Protein AF-A0A1E1LKF4-F1 (afdb_monomer_lite)

pLDDT: mean 71.43, std 14.51, range [33.03, 94.88]

Foldseek 3Di:
DPPVVVVLVVVVVVVVVLLVVLVVVLVVVLVVLVVVLVVLVVVLVVVVVPDDDDPVNVVVSVVVSVVSVVVSVVVSVVSVVVSVDDPCQVVVLVVQDADDLVPQVCQQPPFDDPPPDPDDPTGNNVCLQANDDDDDDDDDPPPCPSNNVSNLLPPPSSVVRNCNNCPPHDDDDDDTDDDDPDDD

InterPro domains:
  IPR027417 P-loop containing nucleoside triphosphate hydrolase [SSF52540] (87-155)
  IPR056884 Nephrocystin 3-like, N-terminal [PF24883] (123-160)

Radius of gyration: 24.95 Å; chains: 1; bounding box: 59×57×63 Å

Structure (mmCIF, N/CA/C/O backbone):
data_AF-A0A1E1LKF4-F1
#
_entry.id   AF-A0A1E1LKF4-F1
#
loop_
_atom_site.group_PDB
_atom_site.id
_atom_site.type_symbol
_atom_site.label_atom_id
_atom_site.label_alt_id
_atom_site.label_comp_id
_atom_site.label_asym_id
_atom_site.label_entity_id
_atom_site.label_seq_id
_atom_site.pdbx_PDB_ins_code
_atom_site.Cartn_x
_atom_site.Cartn_y
_atom_site.Cartn_z
_atom_site.occupancy
_atom_site.B_iso_or_equiv
_atom_site.auth_seq_id
_atom_site.auth_comp_id
_atom_site.auth_asym_id
_atom_site.auth_atom_id
_atom_site.pdbx_PDB_model_num
ATOM 1 N N . MET A 1 1 ? 14.353 40.365 -12.444 1.00 41.66 1 MET A N 1
ATOM 2 C CA . MET A 1 1 ? 14.127 38.903 -12.534 1.00 41.66 1 MET A CA 1
ATOM 3 C C . MET A 1 1 ? 13.969 38.350 -11.111 1.00 41.66 1 MET A C 1
ATOM 5 O O . MET A 1 1 ? 14.621 37.382 -10.754 1.00 41.66 1 MET A O 1
ATOM 9 N N . ASP A 1 2 ? 13.124 38.974 -10.277 1.00 41.97 2 ASP A N 1
ATOM 10 C CA . ASP A 1 2 ? 13.077 38.687 -8.827 1.00 41.97 2 ASP A CA 1
ATOM 11 C C . ASP A 1 2 ? 11.666 38.410 -8.280 1.00 41.97 2 ASP A C 1
ATOM 13 O O . ASP A 1 2 ? 11.520 38.104 -7.101 1.00 41.97 2 ASP A O 1
ATOM 17 N N . GLU A 1 3 ? 10.619 38.445 -9.111 1.00 44.03 3 GLU A N 1
ATOM 18 C CA . GLU A 1 3 ? 9.243 38.206 -8.641 1.00 44.03 3 GLU A CA 1
ATOM 19 C C . GLU A 1 3 ? 8.831 36.722 -8.652 1.00 44.03 3 GLU A C 1
ATOM 21 O O . GLU A 1 3 ? 8.027 36.307 -7.819 1.00 44.03 3 GLU A O 1
ATOM 26 N N . GLU A 1 4 ? 9.433 35.870 -9.492 1.00 41.06 4 GLU A N 1
ATOM 27 C CA . GLU A 1 4 ? 9.043 34.448 -9.590 1.00 41.06 4 GLU A CA 1
ATOM 28 C C . GLU A 1 4 ? 9.568 33.570 -8.436 1.00 41.06 4 GLU A C 1
ATOM 30 O O . GLU A 1 4 ? 8.959 32.554 -8.099 1.00 41.06 4 GLU A O 1
ATOM 35 N N . ARG A 1 5 ? 10.637 33.980 -7.735 1.00 39.91 5 ARG A N 1
ATOM 36 C CA . ARG A 1 5 ? 11.177 33.223 -6.583 1.00 39.91 5 ARG A CA 1
ATOM 37 C C . ARG A 1 5 ? 10.308 33.296 -5.322 1.00 39.91 5 ARG A C 1
ATOM 39 O O . ARG A 1 5 ? 10.427 32.424 -4.463 1.00 39.91 5 ARG A O 1
ATOM 46 N N . SER A 1 6 ? 9.431 34.293 -5.204 1.00 45.50 6 SER A N 1
ATOM 47 C CA . SER A 1 6 ? 8.615 34.500 -3.998 1.00 45.50 6 SER A CA 1
ATOM 48 C C . SER A 1 6 ? 7.373 33.587 -3.954 1.00 45.50 6 SER A C 1
ATOM 50 O O . SER A 1 6 ? 6.975 33.117 -2.888 1.00 45.50 6 SER A O 1
ATOM 52 N N . GLY A 1 7 ? 6.802 33.238 -5.115 1.00 42.78 7 GLY A N 1
ATOM 53 C CA . GLY A 1 7 ? 5.582 32.417 -5.212 1.00 42.78 7 GLY A CA 1
ATOM 54 C C . GLY A 1 7 ? 5.775 30.923 -4.910 1.00 42.78 7 GLY A C 1
ATOM 55 O O . GLY A 1 7 ? 4.914 30.300 -4.287 1.00 42.78 7 GLY A O 1
ATOM 56 N N . SER A 1 8 ? 6.922 30.346 -5.288 1.00 42.06 8 SER A N 1
ATOM 57 C CA . SER A 1 8 ? 7.231 28.918 -5.077 1.00 42.06 8 SER A CA 1
ATOM 58 C C . SER A 1 8 ? 7.490 28.584 -3.598 1.00 42.06 8 SER A C 1
ATOM 60 O O . SER A 1 8 ? 7.004 27.575 -3.076 1.00 42.06 8 SER A O 1
ATOM 62 N N . PHE A 1 9 ? 8.155 29.490 -2.869 1.00 39.72 9 PHE A N 1
ATOM 63 C CA . PHE A 1 9 ? 8.360 29.351 -1.424 1.00 39.72 9 PHE A CA 1
ATOM 64 C C . PHE A 1 9 ? 7.035 29.459 -0.654 1.00 39.72 9 PHE A C 1
ATOM 66 O O . PHE A 1 9 ? 6.808 28.695 0.280 1.00 39.72 9 PHE A O 1
ATOM 73 N N . ALA A 1 10 ? 6.127 30.339 -1.094 1.00 45.09 10 ALA A N 1
ATOM 74 C CA . ALA A 1 10 ? 4.799 30.500 -0.504 1.00 45.09 10 ALA A CA 1
ATOM 75 C C . ALA A 1 10 ? 3.893 29.264 -0.687 1.00 45.09 10 ALA A C 1
ATOM 77 O O . ALA A 1 10 ? 3.126 28.933 0.213 1.00 45.09 10 ALA A O 1
ATOM 78 N N . GLN A 1 11 ? 3.993 28.533 -1.806 1.00 42.91 11 GLN A N 1
ATOM 79 C CA . GLN A 1 11 ? 3.228 27.291 -2.013 1.00 42.91 11 GLN A CA 1
ATOM 80 C C . GLN A 1 11 ? 3.790 26.094 -1.233 1.00 42.91 11 GLN A C 1
ATOM 82 O O . GLN A 1 11 ? 3.022 25.267 -0.737 1.00 42.91 11 GLN A O 1
ATOM 87 N N . GLY A 1 12 ? 5.116 25.992 -1.094 1.00 39.41 12 GLY A N 1
ATOM 88 C CA . GLY A 1 12 ? 5.757 24.954 -0.278 1.00 39.41 12 GLY A CA 1
ATOM 89 C C . GLY A 1 12 ? 5.472 25.122 1.217 1.00 39.41 12 GLY A C 1
ATOM 90 O O . GLY A 1 12 ? 5.137 24.148 1.897 1.00 39.41 12 GLY A O 1
ATOM 91 N N . THR A 1 13 ? 5.525 26.361 1.719 1.00 48.44 13 THR A N 1
ATOM 92 C CA . THR A 1 13 ? 5.123 26.683 3.096 1.00 48.44 13 THR A CA 1
ATOM 93 C C . THR A 1 13 ? 3.622 26.521 3.294 1.00 48.44 13 THR A C 1
ATOM 95 O O . THR A 1 13 ? 3.235 25.964 4.314 1.00 48.44 13 THR A O 1
ATOM 98 N N . SER A 1 14 ? 2.796 26.888 2.305 1.00 52.62 14 SER A N 1
ATOM 99 C CA . SER A 1 14 ? 1.341 26.676 2.324 1.00 52.62 14 SER A CA 1
ATOM 100 C C . SER A 1 14 ? 0.959 25.196 2.413 1.00 52.62 14 SER A C 1
ATOM 102 O O . SER A 1 14 ? 0.061 24.837 3.167 1.00 52.62 14 SER A O 1
ATOM 104 N N . ARG A 1 15 ? 1.659 24.297 1.711 1.00 52.53 15 ARG A N 1
ATOM 105 C CA . ARG A 1 15 ? 1.369 22.852 1.778 1.00 52.53 15 ARG A CA 1
ATOM 106 C C . ARG A 1 15 ? 1.827 22.211 3.085 1.00 52.53 15 ARG A C 1
ATOM 108 O O . ARG A 1 15 ? 1.124 21.359 3.624 1.00 52.53 15 ARG A O 1
ATOM 115 N N . LEU A 1 16 ? 2.987 22.614 3.608 1.00 52.06 16 LEU A N 1
ATOM 116 C CA . LEU A 1 16 ? 3.456 22.172 4.926 1.00 52.06 16 LEU A CA 1
ATOM 117 C C . LEU A 1 16 ? 2.584 22.741 6.054 1.00 52.06 16 LEU A C 1
ATOM 119 O O . LEU A 1 16 ? 2.327 22.034 7.029 1.00 52.06 16 LEU A O 1
ATOM 123 N N . SER A 1 17 ? 2.075 23.969 5.911 1.00 62.22 17 SER A N 1
ATOM 124 C CA . SER A 1 17 ? 1.120 24.555 6.854 1.00 62.22 17 SER A CA 1
ATOM 125 C C . SER A 1 17 ? -0.251 23.895 6.769 1.00 62.22 17 SER A C 1
ATOM 127 O O . SER A 1 17 ? -0.842 23.629 7.809 1.00 62.22 17 SER A O 1
ATOM 129 N N . ASP A 1 18 ? -0.732 23.553 5.571 1.00 64.62 18 ASP A N 1
ATOM 130 C CA . ASP A 1 18 ? -1.990 22.818 5.384 1.00 64.62 18 ASP A CA 1
ATOM 131 C C . ASP A 1 18 ? -1.906 21.415 5.986 1.00 64.62 18 ASP A C 1
ATOM 133 O O . ASP A 1 18 ? -2.840 20.945 6.639 1.00 64.62 18 ASP A O 1
ATOM 137 N N . PHE A 1 19 ? -0.765 20.746 5.808 1.00 59.09 19 PHE A N 1
ATOM 138 C CA . PHE A 1 19 ? -0.500 19.458 6.436 1.00 59.09 19 PHE A CA 1
ATOM 139 C C . PHE A 1 19 ? -0.442 19.575 7.965 1.00 59.09 19 PHE A C 1
ATOM 141 O O . PHE A 1 19 ? -1.077 18.786 8.668 1.00 59.09 19 PHE A O 1
ATOM 148 N N . GLY A 1 20 ? 0.262 20.585 8.485 1.00 67.25 20 GLY A N 1
ATOM 149 C CA . GLY A 1 20 ? 0.326 20.878 9.918 1.00 67.25 20 GLY A CA 1
ATOM 150 C C . GLY A 1 20 ? -1.049 21.182 10.519 1.00 67.25 20 GLY A C 1
ATOM 151 O O . GLY A 1 20 ? -1.402 20.618 11.553 1.00 67.25 20 GLY A O 1
ATOM 152 N N . GLY A 1 21 ? -1.861 21.990 9.834 1.00 72.50 21 GLY A N 1
ATOM 153 C CA . GLY A 1 21 ? -3.222 22.330 10.248 1.00 72.50 21 GLY A CA 1
ATOM 154 C C . GLY A 1 21 ? -4.148 21.114 10.277 1.00 72.50 21 GLY A C 1
ATOM 155 O O . GLY A 1 21 ? -4.840 20.888 11.271 1.00 72.50 21 GLY A O 1
ATOM 156 N N . LYS A 1 22 ? -4.097 20.264 9.241 1.00 71.38 22 LYS A N 1
ATOM 157 C CA . LYS A 1 22 ? -4.829 18.986 9.221 1.00 71.38 22 LYS A CA 1
ATOM 158 C C . LYS A 1 22 ? -4.390 18.063 10.356 1.00 71.38 22 LYS A C 1
ATOM 160 O O . LYS A 1 22 ? -5.235 17.432 10.989 1.00 71.38 22 LYS A O 1
ATOM 165 N N . LEU A 1 23 ? -3.089 17.978 10.639 1.00 67.94 23 LEU A N 1
ATOM 166 C CA . LEU A 1 23 ? -2.575 17.151 11.730 1.00 67.94 23 LEU A CA 1
ATOM 167 C C . LEU A 1 23 ? -3.084 17.645 13.089 1.00 67.94 23 LEU A C 1
ATOM 169 O O . LEU A 1 23 ? -3.532 16.843 13.908 1.00 67.94 23 LEU A O 1
ATOM 173 N N . GLU A 1 24 ? -3.077 18.956 13.313 1.00 75.19 24 GLU A N 1
ATOM 174 C CA . GLU A 1 24 ? -3.569 19.558 14.551 1.00 75.19 24 GLU A CA 1
ATOM 175 C C . GLU A 1 24 ? -5.078 19.335 14.742 1.00 75.19 24 GLU A C 1
ATOM 177 O O . GLU A 1 24 ? -5.534 19.025 15.846 1.00 75.19 24 GLU A O 1
ATOM 182 N N . GLU A 1 25 ? -5.859 19.407 13.662 1.00 76.75 25 GLU A N 1
ATOM 183 C CA . GLU A 1 25 ? -7.290 19.095 13.679 1.00 76.75 25 GLU A CA 1
ATOM 184 C C . GLU A 1 25 ? -7.551 17.620 14.032 1.00 76.75 25 GLU A C 1
ATOM 186 O O . GLU A 1 25 ? -8.414 17.308 14.863 1.00 76.75 25 GLU A O 1
ATOM 191 N N . VAL A 1 26 ? -6.770 16.699 13.457 1.00 72.94 26 VAL A N 1
ATOM 192 C CA . VAL A 1 26 ? -6.848 15.266 13.776 1.00 72.94 26 VAL A CA 1
ATOM 193 C C . VAL A 1 26 ? -6.473 15.006 15.235 1.00 72.94 26 VAL A C 1
ATOM 195 O O . VAL A 1 26 ? -7.169 14.241 15.906 1.00 72.94 26 VAL A O 1
ATOM 198 N N . LEU A 1 27 ? -5.433 15.663 15.756 1.00 73.62 27 LEU A N 1
ATOM 199 C CA . LEU A 1 27 ? -5.016 15.535 17.154 1.00 73.62 27 LEU A CA 1
ATOM 200 C C . LEU A 1 27 ? -6.097 16.036 18.119 1.00 73.62 27 LEU A C 1
ATOM 202 O O . LEU A 1 27 ? -6.490 15.299 19.027 1.00 73.62 27 LEU A O 1
ATOM 206 N N . LYS A 1 28 ? -6.640 17.240 17.892 1.00 79.44 28 LYS A N 1
ATOM 207 C CA . LYS A 1 28 ? -7.702 17.832 18.731 1.00 79.44 28 LYS A CA 1
ATOM 208 C C . LYS A 1 28 ? -8.926 16.936 18.805 1.00 79.44 28 LYS A C 1
ATOM 210 O O . LYS A 1 28 ? -9.517 16.728 19.864 1.00 79.44 28 LYS A O 1
ATOM 215 N N . ALA A 1 29 ? -9.315 16.387 17.668 1.00 73.88 29 ALA A N 1
ATOM 216 C CA . ALA A 1 29 ? -10.545 15.643 17.595 1.00 73.88 29 ALA A CA 1
ATOM 217 C C . ALA A 1 29 ? -10.377 14.161 17.974 1.00 73.88 29 ALA A C 1
ATOM 219 O O . ALA A 1 2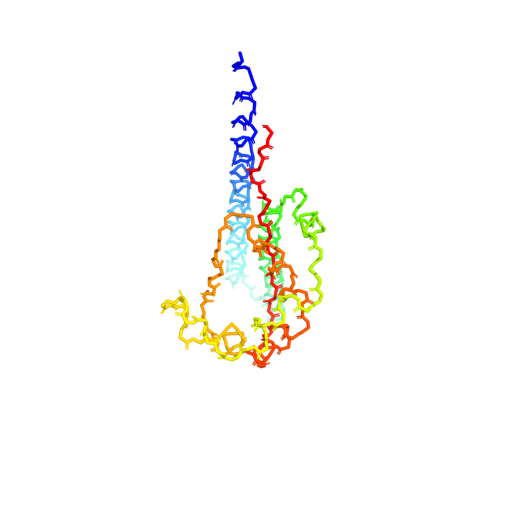9 ? -11.353 13.578 18.433 1.00 73.88 29 ALA A O 1
ATOM 220 N N . ASN A 1 30 ? -9.174 13.577 17.886 1.00 71.81 30 ASN A N 1
ATOM 221 C CA . ASN A 1 30 ? -8.859 12.322 18.581 1.00 71.81 30 ASN A CA 1
ATOM 222 C C . ASN A 1 30 ? -8.903 12.520 20.105 1.00 71.81 30 ASN A C 1
ATOM 224 O O . ASN A 1 30 ? -9.524 11.719 20.796 1.00 71.81 30 ASN A O 1
ATOM 228 N N . ALA A 1 31 ? -8.331 13.612 20.627 1.00 75.25 31 ALA A N 1
ATOM 229 C CA . ALA A 1 31 ? -8.336 13.900 22.063 1.00 75.25 31 ALA A CA 1
ATOM 230 C C . ALA A 1 31 ? -9.761 14.031 22.629 1.00 75.25 31 ALA A C 1
ATOM 232 O O . ALA A 1 31 ? -10.097 13.375 23.615 1.00 75.25 31 ALA A O 1
ATOM 233 N N . LYS A 1 32 ? -10.633 14.799 21.956 1.00 76.88 32 LYS A N 1
ATOM 234 C CA . LYS A 1 32 ? -12.054 14.927 22.330 1.00 76.88 32 LYS A CA 1
ATOM 235 C C . LYS A 1 32 ? -12.767 13.570 22.366 1.00 76.88 32 LYS A C 1
ATOM 237 O O . LYS A 1 32 ? -13.600 13.310 23.228 1.00 76.88 32 LYS A O 1
ATOM 242 N N . GLN A 1 33 ? -12.437 12.705 21.416 1.00 75.38 33 GLN A N 1
ATOM 243 C CA . GLN A 1 33 ? -13.080 11.412 21.238 1.00 75.38 33 GLN A CA 1
ATOM 244 C C . GLN A 1 33 ? -12.616 10.381 22.285 1.00 75.38 33 GLN A C 1
ATOM 246 O O . GLN A 1 33 ? -13.438 9.625 22.797 1.00 75.38 33 GLN A O 1
ATOM 251 N N . SER A 1 34 ? -11.337 10.406 22.675 1.00 74.00 34 SER A N 1
ATOM 252 C CA . SER A 1 34 ? -10.808 9.618 23.798 1.00 74.00 34 SER A CA 1
ATOM 253 C C . SER A 1 34 ? -11.373 10.062 25.149 1.00 74.00 34 SER A C 1
ATOM 255 O O . SER A 1 34 ? -11.698 9.218 25.978 1.00 74.00 34 SER A O 1
ATOM 257 N N . GLN A 1 35 ? -11.553 11.370 25.364 1.00 78.88 35 GLN A N 1
ATOM 258 C CA . GLN A 1 35 ? -12.193 11.887 26.581 1.00 78.88 35 GL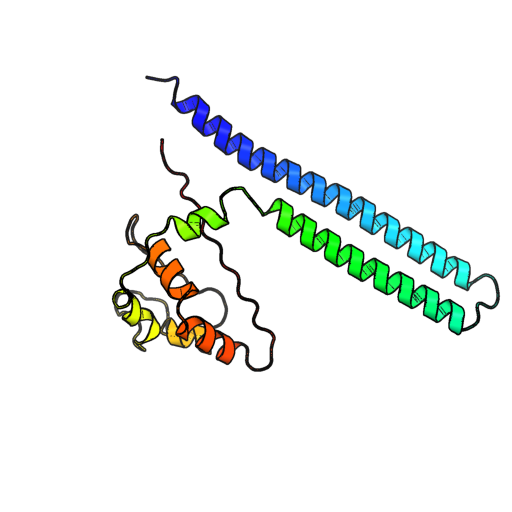N A CA 1
ATOM 259 C C . GLN A 1 35 ? -13.643 11.405 26.712 1.00 78.88 35 GLN A C 1
ATOM 261 O O . GLN A 1 35 ? -14.063 11.001 27.792 1.00 78.88 35 GLN A O 1
ATOM 266 N N . GLN A 1 36 ? -14.399 11.396 25.610 1.00 77.69 36 GLN A N 1
ATOM 267 C CA . GLN A 1 36 ? -15.787 10.930 25.612 1.00 77.69 36 GLN A CA 1
ATOM 268 C C . GLN A 1 36 ? -15.908 9.431 25.939 1.00 77.69 36 GLN A C 1
ATOM 270 O O . GLN A 1 36 ? -16.858 9.030 26.605 1.00 77.69 36 GLN A O 1
ATOM 275 N N . LEU A 1 37 ? -14.941 8.611 25.512 1.00 74.88 37 LEU A N 1
ATOM 276 C CA . LEU A 1 37 ? -14.878 7.196 25.888 1.00 74.88 37 LEU A CA 1
ATOM 277 C C . LEU A 1 37 ? -14.640 6.984 27.377 1.00 74.88 37 LEU A C 1
ATOM 279 O O . LEU A 1 37 ? -15.345 6.184 27.982 1.00 74.88 37 LEU A O 1
ATOM 283 N N . ALA A 1 38 ? -13.660 7.688 27.947 1.00 77.69 38 ALA A N 1
ATOM 284 C CA . ALA A 1 38 ? -13.335 7.558 29.363 1.00 77.69 38 ALA A CA 1
ATOM 285 C C . ALA A 1 38 ? -14.557 7.890 30.235 1.00 77.69 38 ALA A C 1
ATOM 287 O O . ALA A 1 38 ? -14.859 7.180 31.187 1.00 77.69 38 ALA A O 1
ATOM 288 N N . LEU A 1 39 ? -15.320 8.910 29.832 1.00 81.88 39 LEU A N 1
ATOM 289 C CA . LEU A 1 39 ? -16.530 9.343 30.526 1.00 81.88 39 LEU A CA 1
ATOM 290 C C . LEU A 1 39 ? -17.673 8.314 30.415 1.00 81.88 39 LEU A C 1
ATOM 292 O O . LEU A 1 39 ? -18.370 8.059 31.392 1.00 81.88 39 LEU A O 1
ATOM 296 N N . LEU A 1 40 ? -17.841 7.676 29.249 1.00 77.19 40 LEU A N 1
ATOM 297 C CA . LEU A 1 40 ? -18.808 6.581 29.069 1.00 77.19 40 LEU A CA 1
ATOM 298 C C . LEU A 1 40 ? -18.424 5.327 29.866 1.00 77.19 40 LEU A C 1
ATOM 300 O O . LEU A 1 40 ? -19.304 4.650 30.397 1.00 77.19 40 LEU A O 1
ATOM 304 N N . GLN A 1 41 ? -17.129 5.018 29.964 1.00 78.19 41 GLN A N 1
ATOM 305 C CA . GLN A 1 41 ? -16.627 3.905 30.771 1.00 78.19 41 GLN A CA 1
ATOM 306 C C . GLN A 1 41 ? -16.869 4.148 32.264 1.00 78.19 41 GLN A C 1
ATOM 308 O O . GLN A 1 41 ? -17.417 3.280 32.934 1.00 78.19 41 GLN A O 1
ATOM 313 N N . GLU A 1 42 ? -16.567 5.347 32.763 1.00 80.62 42 GLU A N 1
ATOM 314 C CA . GLU A 1 42 ? -16.815 5.733 34.157 1.00 80.62 42 GLU A CA 1
ATOM 315 C C . GLU A 1 42 ? -18.317 5.701 34.509 1.00 80.62 42 GLU A C 1
ATOM 317 O O . GLU A 1 42 ? -18.718 5.242 35.582 1.00 80.62 42 GLU A O 1
ATOM 322 N N . GLN A 1 43 ? -19.186 6.114 33.581 1.00 73.44 43 GLN A N 1
ATOM 323 C CA . GLN A 1 43 ? -20.641 5.999 33.739 1.00 73.44 43 GLN A CA 1
ATOM 324 C C . GLN A 1 43 ? -21.122 4.540 33.758 1.00 73.44 43 GLN A C 1
ATOM 326 O O . GLN A 1 43 ? -21.984 4.182 34.562 1.00 73.44 43 GLN A O 1
ATOM 331 N N . ALA A 1 44 ? -20.552 3.674 32.919 1.00 70.44 44 ALA A N 1
ATOM 332 C CA . ALA A 1 44 ? -20.862 2.245 32.934 1.00 70.44 44 ALA A CA 1
ATOM 333 C C . ALA A 1 44 ? -20.374 1.561 34.229 1.00 70.44 44 ALA A C 1
ATOM 335 O O . ALA A 1 44 ? -21.070 0.707 34.782 1.00 70.44 44 ALA A O 1
ATOM 336 N N . GLU A 1 45 ? -19.210 1.958 34.749 1.00 69.12 45 GLU A N 1
ATOM 337 C CA . GLU A 1 45 ? -18.645 1.441 36.001 1.00 69.12 45 GLU A CA 1
ATOM 338 C C . GLU A 1 45 ? -19.404 1.923 37.242 1.00 69.12 45 GLU A C 1
ATOM 340 O O . GLU A 1 45 ? -19.671 1.129 38.143 1.00 69.12 45 GLU A O 1
ATOM 345 N N . SER A 1 46 ? -19.823 3.188 37.284 1.00 66.69 46 SER A N 1
ATOM 346 C CA . SER A 1 46 ? -20.660 3.716 38.373 1.00 66.69 46 SER A CA 1
ATOM 347 C C . SER A 1 46 ? -22.071 3.113 38.370 1.00 66.69 46 SER A C 1
ATOM 349 O O . SER A 1 46 ? -22.614 2.803 39.434 1.00 66.69 46 SER A O 1
ATOM 351 N N . SER A 1 47 ? -22.634 2.820 37.192 1.00 59.19 47 SER A N 1
ATOM 352 C CA . SER A 1 47 ? -23.899 2.081 37.078 1.00 59.19 47 SER A CA 1
ATOM 353 C C . SER A 1 47 ? -23.793 0.630 37.572 1.00 59.19 47 SER A C 1
ATOM 355 O O . SER A 1 47 ? -24.801 0.058 37.975 1.00 59.19 47 SER A O 1
ATOM 357 N N . ARG A 1 48 ? -22.590 0.037 37.607 1.00 58.81 48 ARG A N 1
ATOM 358 C CA . ARG A 1 48 ? -22.333 -1.313 38.147 1.00 58.81 48 ARG A CA 1
ATOM 359 C C . ARG A 1 48 ? -22.519 -1.397 39.667 1.00 58.81 48 ARG A C 1
ATOM 361 O O . ARG A 1 48 ? -22.782 -2.480 40.179 1.00 58.81 48 ARG A O 1
ATOM 368 N N . GLN A 1 49 ? -22.364 -0.281 40.388 1.00 58.31 49 GLN A N 1
ATOM 369 C CA . GLN A 1 49 ? -22.531 -0.219 41.849 1.00 58.31 49 GLN A CA 1
ATOM 370 C C . GLN A 1 49 ? -23.991 -0.001 42.284 1.00 58.31 49 GLN A C 1
ATOM 372 O O . GLN A 1 49 ? -24.317 -0.237 43.446 1.00 58.31 49 GLN A O 1
ATOM 377 N N . SER A 1 50 ? -24.878 0.396 41.365 1.00 55.69 50 SER A N 1
ATOM 378 C CA . SER A 1 50 ? -26.286 0.693 41.652 1.00 55.69 50 SER A CA 1
ATOM 379 C C . SER A 1 50 ? -27.207 -0.380 41.047 1.00 55.69 50 SER A C 1
ATOM 381 O O . SER A 1 50 ? -27.645 -0.245 39.916 1.00 55.69 50 SER A O 1
ATOM 383 N N . HIS A 1 51 ? -27.498 -1.428 41.827 1.00 52.47 51 HIS A N 1
ATOM 384 C CA . HIS A 1 51 ? -28.525 -2.475 41.629 1.00 52.47 51 HIS A CA 1
ATOM 385 C C . HIS A 1 51 ? -28.505 -3.353 40.347 1.00 52.47 51 HIS A C 1
ATOM 387 O O . HIS A 1 51 ? -28.776 -2.903 39.242 1.00 52.47 51 HIS A O 1
ATOM 393 N N . ASP A 1 52 ? -28.282 -4.657 40.575 1.00 55.78 52 ASP A N 1
ATOM 394 C CA . ASP A 1 52 ? -28.733 -5.862 39.840 1.00 55.78 52 ASP A CA 1
ATOM 395 C C . ASP A 1 52 ? -29.045 -5.723 38.334 1.00 55.78 52 ASP A C 1
ATOM 397 O O . ASP A 1 52 ? -30.138 -6.026 37.852 1.00 55.78 52 ASP A O 1
ATOM 401 N N . LEU A 1 53 ? -28.061 -5.279 37.551 1.00 58.22 53 LEU A N 1
ATOM 402 C CA . LEU A 1 53 ? -28.100 -5.438 36.101 1.00 58.22 53 LEU A CA 1
ATOM 403 C C . LEU A 1 53 ? -27.869 -6.918 35.790 1.00 58.22 53 LEU A C 1
ATOM 405 O O . LEU A 1 53 ? -26.749 -7.417 35.914 1.00 58.22 53 LEU A O 1
ATOM 409 N N . GLY A 1 54 ? -28.935 -7.619 35.395 1.00 71.75 54 GLY A N 1
ATOM 410 C CA . GLY A 1 54 ? -28.849 -9.003 34.936 1.00 71.75 54 GLY A CA 1
ATOM 411 C C . GLY A 1 54 ? -27.714 -9.182 33.922 1.00 71.75 54 GLY A C 1
ATOM 412 O O . GLY A 1 54 ? -27.453 -8.302 33.100 1.00 71.75 54 GLY A O 1
ATOM 413 N N . ILE A 1 55 ? -27.030 -10.328 33.988 1.00 69.44 55 ILE A N 1
ATOM 414 C CA . ILE A 1 55 ? -25.831 -10.657 33.190 1.00 69.44 55 ILE A CA 1
ATOM 415 C C . ILE A 1 55 ? -26.029 -10.366 31.689 1.00 69.44 55 ILE A C 1
ATOM 417 O O . ILE A 1 55 ? -25.106 -9.917 31.013 1.00 69.44 55 ILE A O 1
ATOM 421 N N . GLU A 1 56 ? -27.250 -10.549 31.187 1.00 70.12 56 GLU A N 1
ATOM 422 C CA . GLU A 1 56 ? -27.650 -10.234 29.814 1.00 70.12 56 GLU A CA 1
ATOM 423 C C . GLU A 1 56 ? -27.473 -8.744 29.465 1.00 70.12 56 GLU A C 1
ATOM 425 O O . GLU A 1 56 ? -26.865 -8.400 28.451 1.00 70.12 56 GLU A O 1
ATOM 430 N N . THR A 1 57 ? -27.928 -7.842 30.335 1.00 74.19 57 THR A N 1
ATOM 431 C CA . THR A 1 57 ? -27.811 -6.390 30.143 1.00 74.19 57 THR A CA 1
ATOM 432 C C . THR A 1 57 ? -26.351 -5.941 30.201 1.00 74.19 57 THR A C 1
ATOM 434 O O . THR A 1 57 ? -25.927 -5.100 29.410 1.00 74.19 57 THR A O 1
ATOM 437 N N . LEU A 1 58 ? -25.548 -6.538 31.088 1.00 66.88 58 LEU A N 1
ATOM 438 C CA . LEU A 1 58 ? -24.109 -6.267 31.158 1.00 66.88 58 LEU A CA 1
ATOM 439 C C . LEU A 1 58 ? -23.389 -6.700 29.875 1.00 66.88 58 LEU A C 1
ATOM 441 O O . LEU A 1 58 ? -22.548 -5.957 29.373 1.00 66.88 58 LEU A O 1
ATOM 445 N N . ASN A 1 59 ? -23.742 -7.858 29.311 1.00 72.94 59 ASN A N 1
ATOM 446 C CA . ASN A 1 59 ? -23.182 -8.322 28.041 1.00 72.94 59 ASN A CA 1
ATOM 447 C C . ASN A 1 59 ? -23.552 -7.391 26.881 1.00 72.94 59 ASN A C 1
ATOM 449 O O . ASN A 1 59 ? -22.691 -7.057 26.068 1.00 72.94 59 ASN A O 1
ATOM 453 N N . GLN A 1 60 ? -24.797 -6.912 26.832 1.00 74.06 60 GLN A N 1
ATOM 454 C CA . GLN A 1 60 ? -25.233 -5.948 25.817 1.00 74.06 60 GLN A CA 1
ATOM 455 C C . GLN A 1 60 ? -24.454 -4.630 25.913 1.00 74.06 60 GLN A C 1
ATOM 457 O O . GLN A 1 60 ? -23.994 -4.112 24.896 1.00 74.06 60 GLN A O 1
ATOM 462 N N . ILE A 1 61 ? -24.237 -4.111 27.125 1.00 77.44 61 ILE A N 1
ATOM 463 C CA . ILE A 1 61 ? -23.430 -2.901 27.346 1.00 77.44 61 ILE A CA 1
ATOM 464 C C . ILE A 1 61 ? -21.974 -3.132 26.924 1.00 77.44 61 ILE A C 1
ATOM 466 O O . ILE A 1 61 ? -21.390 -2.283 26.252 1.00 77.44 61 ILE A O 1
ATOM 470 N N . TRP A 1 62 ? -21.392 -4.284 27.260 1.00 73.50 62 TRP A N 1
ATOM 471 C CA . TRP A 1 62 ? -20.028 -4.626 26.856 1.00 73.50 62 TRP A CA 1
ATOM 472 C C . TRP A 1 62 ? -19.864 -4.721 25.341 1.00 73.50 62 TRP A C 1
ATOM 474 O O . TRP A 1 62 ? -18.879 -4.214 24.804 1.00 73.50 62 TRP A O 1
ATOM 484 N N . GLU A 1 63 ? -20.819 -5.326 24.641 1.00 77.38 63 GLU A N 1
ATOM 485 C CA . GLU A 1 63 ? -20.789 -5.378 23.180 1.00 77.38 63 GLU A CA 1
ATOM 486 C C . GLU A 1 63 ? -20.954 -3.985 22.562 1.00 77.38 63 GLU A C 1
ATOM 488 O O . GLU A 1 63 ? -20.209 -3.629 21.649 1.00 77.38 63 GLU A O 1
ATOM 493 N N . LEU A 1 64 ? -21.823 -3.133 23.112 1.00 75.62 64 LEU A N 1
ATOM 494 C CA . LEU A 1 64 ? -21.930 -1.736 22.677 1.00 75.62 64 LEU A CA 1
ATOM 495 C C . LEU A 1 64 ? -20.630 -0.948 22.904 1.00 75.62 64 LEU A C 1
ATOM 497 O O . LEU A 1 64 ? -20.203 -0.198 22.022 1.00 75.62 64 LEU A O 1
ATOM 501 N N . LEU A 1 65 ? -19.962 -1.142 24.044 1.00 75.56 65 LEU A N 1
ATOM 502 C CA . LEU A 1 65 ? -18.679 -0.501 24.340 1.00 75.56 65 LEU A CA 1
ATOM 503 C C . LEU A 1 65 ? -17.572 -0.981 23.388 1.00 75.56 65 LEU A C 1
ATOM 505 O O . LEU A 1 65 ? -16.874 -0.141 22.817 1.00 75.56 65 LEU A O 1
ATOM 509 N N . LYS A 1 66 ? -17.454 -2.290 23.122 1.00 75.81 66 LYS A N 1
ATOM 510 C CA . LYS A 1 66 ? -16.500 -2.836 22.131 1.00 75.81 66 LYS A CA 1
ATOM 511 C C . LYS A 1 66 ? -16.761 -2.305 20.720 1.00 75.81 66 LYS A C 1
ATOM 513 O O . LYS A 1 66 ? -15.828 -1.938 19.998 1.00 75.81 66 LYS A O 1
ATOM 518 N N . LEU A 1 67 ? -18.029 -2.238 20.312 1.00 73.69 67 LEU A N 1
ATOM 519 C CA . LEU A 1 67 ? -18.419 -1.645 19.032 1.00 73.69 67 LEU A CA 1
ATOM 520 C C . LEU A 1 67 ? -18.013 -0.168 18.970 1.00 73.69 67 LEU A C 1
ATOM 522 O O . LEU A 1 67 ? -17.504 0.283 17.945 1.00 73.69 67 LEU A O 1
ATOM 526 N N . SER A 1 68 ? -18.156 0.577 20.067 1.00 79.06 68 SER A N 1
ATOM 527 C CA . SER A 1 68 ? -17.706 1.967 20.117 1.00 79.06 68 SER A CA 1
ATOM 528 C C . SER A 1 68 ? -16.184 2.070 19.960 1.00 79.06 68 SER A C 1
ATOM 530 O O . SER A 1 68 ? -15.713 2.772 19.072 1.00 79.06 68 SER A O 1
ATOM 532 N N . GLU A 1 69 ? -15.393 1.297 20.704 1.00 77.88 69 GLU A N 1
ATOM 533 C CA . GLU A 1 69 ? -13.928 1.344 20.640 1.00 77.88 69 GLU A CA 1
ATOM 534 C C . GLU A 1 69 ? -13.395 1.014 19.233 1.00 77.88 69 GLU A C 1
ATOM 536 O O . GLU A 1 69 ? -12.534 1.717 18.695 1.00 77.88 69 GLU A O 1
ATOM 541 N N . THR A 1 70 ? -13.959 -0.005 18.577 1.00 75.56 70 THR A N 1
ATOM 542 C CA . THR A 1 70 ? -13.587 -0.373 17.200 1.00 75.56 70 THR A CA 1
ATOM 543 C C . THR A 1 70 ? -13.953 0.713 16.187 1.00 75.56 70 THR A C 1
ATOM 545 O O . THR A 1 70 ? -13.150 1.025 15.297 1.00 75.56 70 THR A O 1
ATOM 548 N N . GLN A 1 71 ? -15.118 1.352 16.329 1.00 77.00 71 GLN A N 1
ATOM 549 C CA . GLN A 1 71 ? -15.509 2.494 15.498 1.00 77.00 71 GLN A CA 1
ATOM 550 C C . GLN A 1 71 ? -14.575 3.683 15.693 1.00 77.00 71 GLN A C 1
ATOM 552 O O . GLN A 1 71 ? -14.220 4.361 14.729 1.00 77.00 71 GLN A O 1
ATOM 557 N N . LEU A 1 72 ? -14.144 3.926 16.924 1.00 74.75 72 LEU A N 1
ATOM 558 C CA . LEU A 1 72 ? -13.239 5.012 17.264 1.00 74.75 72 LEU A CA 1
ATOM 559 C C . LEU A 1 72 ? -11.849 4.777 16.697 1.00 74.75 72 LEU A C 1
ATOM 561 O O . LEU A 1 72 ? -11.329 5.635 15.987 1.00 74.75 72 LEU A O 1
ATOM 565 N N . ARG A 1 73 ? -11.313 3.567 16.872 1.00 75.44 73 ARG A N 1
ATOM 566 C CA . ARG A 1 73 ? -10.059 3.144 16.247 1.00 75.44 73 ARG A CA 1
ATOM 567 C C . ARG A 1 73 ? -10.118 3.293 14.729 1.00 75.44 73 ARG A C 1
ATOM 569 O O . ARG A 1 73 ? -9.164 3.780 14.126 1.00 75.44 73 ARG A O 1
ATOM 576 N N . THR A 1 74 ? -11.234 2.908 14.113 1.00 78.00 74 THR A N 1
ATOM 577 C CA . THR A 1 74 ? -11.450 3.022 12.663 1.00 78.00 74 THR A CA 1
ATOM 578 C C . THR A 1 74 ? -11.536 4.479 12.217 1.00 78.00 74 THR A C 1
ATOM 580 O O . THR A 1 74 ? -10.929 4.856 11.216 1.00 78.00 74 THR A O 1
ATOM 583 N N . ARG A 1 75 ? -12.245 5.331 12.966 1.00 72.00 75 ARG A N 1
ATOM 584 C CA . ARG A 1 75 ? -12.321 6.773 12.699 1.00 72.00 75 ARG A CA 1
ATOM 585 C C . ARG A 1 75 ? -10.947 7.423 12.813 1.00 72.00 75 ARG A C 1
ATOM 587 O O . ARG A 1 75 ? -10.552 8.115 11.883 1.00 72.00 75 ARG A O 1
ATOM 594 N N . SER A 1 76 ? -10.190 7.161 13.875 1.00 70.69 76 SER A N 1
ATOM 595 C CA . SER A 1 76 ? -8.833 7.693 14.041 1.00 70.69 76 SER A CA 1
ATOM 596 C C . SER A 1 76 ? -7.891 7.225 12.928 1.00 70.69 76 SER A C 1
ATOM 598 O O . SER A 1 76 ? -7.181 8.055 12.364 1.00 70.69 76 SER A O 1
ATOM 600 N N . HIS A 1 77 ? -7.938 5.943 12.536 1.00 74.00 77 HIS A N 1
ATOM 601 C CA . HIS A 1 77 ? -7.176 5.442 11.382 1.00 74.00 77 HIS A CA 1
ATOM 602 C C . HIS A 1 77 ? -7.530 6.200 10.102 1.00 74.00 77 HIS A C 1
ATOM 604 O O . HIS A 1 77 ? -6.642 6.728 9.440 1.00 74.00 77 HIS A O 1
ATOM 610 N N . ASN A 1 78 ? -8.819 6.300 9.772 1.00 75.19 78 ASN A N 1
ATOM 611 C CA . ASN A 1 78 ? -9.264 6.987 8.560 1.00 75.19 78 ASN A CA 1
ATOM 612 C C . ASN A 1 78 ? -8.879 8.466 8.557 1.00 75.19 78 ASN A C 1
ATOM 614 O O . ASN A 1 78 ? -8.525 9.001 7.515 1.00 75.19 78 ASN A O 1
ATOM 618 N N . ARG A 1 79 ? -8.896 9.133 9.713 1.00 71.12 79 ARG A N 1
ATOM 619 C CA . ARG A 1 79 ? -8.464 10.530 9.830 1.00 71.12 79 ARG A CA 1
ATOM 620 C C . ARG A 1 79 ? -6.985 10.707 9.534 1.00 71.12 79 ARG A C 1
ATOM 622 O O . ARG A 1 79 ? -6.640 11.610 8.783 1.00 71.12 79 ARG A O 1
ATOM 629 N N . VAL A 1 80 ? -6.135 9.837 10.077 1.00 72.50 80 VAL A N 1
ATOM 630 C CA . VAL A 1 80 ? -4.696 9.855 9.781 1.00 72.50 80 VAL A CA 1
ATOM 631 C C . VAL A 1 80 ? -4.458 9.569 8.298 1.00 72.50 80 VAL A C 1
ATOM 633 O O . VAL A 1 80 ? -3.746 10.323 7.645 1.00 72.50 80 VAL A O 1
ATOM 636 N N . LEU A 1 81 ? -5.111 8.547 7.736 1.00 77.44 81 LEU A N 1
ATOM 637 C CA . LEU A 1 81 ? -5.000 8.221 6.310 1.00 77.44 81 LEU A CA 1
ATOM 638 C C . LEU A 1 81 ? -5.469 9.378 5.413 1.00 77.44 81 LEU A C 1
ATOM 640 O O . LEU A 1 81 ? -4.797 9.707 4.441 1.00 77.44 81 LEU A O 1
ATOM 644 N N . ASN A 1 82 ? -6.573 10.038 5.765 1.00 73.38 82 ASN A N 1
ATOM 645 C CA . ASN A 1 82 ? -7.094 11.187 5.025 1.00 73.38 82 ASN A CA 1
ATOM 646 C C . ASN A 1 82 ? -6.201 12.425 5.148 1.00 73.38 82 ASN A C 1
ATOM 648 O O . ASN A 1 82 ? -6.082 13.174 4.184 1.00 73.38 82 ASN A O 1
ATOM 652 N N . ALA A 1 83 ? -5.566 12.647 6.300 1.00 70.88 83 ALA A N 1
ATOM 653 C CA . ALA A 1 83 ? -4.616 13.743 6.478 1.00 70.88 83 ALA A CA 1
ATOM 654 C C . ALA A 1 83 ? -3.322 13.520 5.680 1.00 70.88 83 ALA A C 1
ATOM 656 O O . ALA A 1 83 ? -2.747 14.476 5.166 1.00 70.88 83 ALA A O 1
ATOM 657 N N . LEU A 1 84 ? -2.885 12.263 5.548 1.00 71.00 84 LEU A N 1
ATOM 658 C CA . LEU A 1 84 ? -1.733 11.880 4.728 1.00 71.00 84 LEU A CA 1
ATOM 659 C C . LEU A 1 84 ? -2.043 11.893 3.223 1.00 71.00 84 LEU A C 1
ATOM 661 O O . LEU A 1 84 ? -1.120 11.983 2.415 1.00 71.00 84 LEU A O 1
ATOM 665 N N . ARG A 1 85 ? -3.322 11.809 2.835 1.00 68.88 85 ARG A N 1
ATOM 666 C CA . ARG A 1 85 ? -3.761 11.834 1.437 1.00 68.88 85 ARG A CA 1
ATOM 667 C C . ARG A 1 85 ? -3.640 13.245 0.850 1.00 68.88 85 ARG A C 1
ATOM 669 O O . ARG A 1 85 ? -4.090 14.219 1.449 1.00 68.88 85 ARG A O 1
ATOM 676 N N . PHE A 1 86 ? -3.085 13.346 -0.355 1.00 68.25 86 PHE A N 1
ATOM 677 C CA . PHE A 1 86 ? -3.006 14.589 -1.125 1.00 68.25 86 PHE A CA 1
ATOM 678 C C . PHE A 1 86 ? -3.397 14.362 -2.587 1.00 68.25 86 PHE A C 1
ATOM 680 O O . PHE A 1 86 ? -3.308 13.244 -3.107 1.00 68.25 86 PHE A O 1
ATOM 687 N N . ASP A 1 87 ? -3.818 15.438 -3.246 1.00 63.62 87 ASP A N 1
ATOM 688 C CA . ASP A 1 87 ? -4.257 15.407 -4.638 1.00 63.62 87 ASP A CA 1
ATOM 689 C C . ASP A 1 87 ? -3.097 15.046 -5.572 1.00 63.62 87 ASP A C 1
ATOM 691 O O . ASP A 1 87 ? -2.009 15.618 -5.503 1.00 63.62 87 ASP A O 1
ATOM 695 N N . GLY A 1 88 ? -3.321 14.059 -6.443 1.00 61.38 88 GLY A N 1
ATOM 696 C CA . GLY A 1 88 ? -2.301 13.551 -7.365 1.00 61.38 88 GLY A CA 1
ATOM 697 C C . GLY A 1 88 ? -1.387 12.454 -6.799 1.00 61.38 88 GLY A C 1
ATOM 698 O O . GLY A 1 88 ? -0.505 11.989 -7.522 1.00 61.38 88 GLY A O 1
ATOM 699 N N . MET A 1 89 ? -1.613 11.985 -5.561 1.00 67.62 89 MET A N 1
ATOM 700 C CA . MET A 1 89 ? -0.902 10.827 -4.985 1.00 67.62 89 MET A CA 1
ATOM 701 C C . MET A 1 89 ? -0.989 9.579 -5.885 1.00 67.62 89 MET A C 1
ATOM 703 O O . MET A 1 89 ? -0.015 8.841 -6.022 1.00 67.62 89 MET A O 1
ATOM 707 N N . GLU A 1 90 ? -2.130 9.379 -6.547 1.00 63.03 90 GLU A N 1
ATOM 708 C CA . GLU A 1 90 ? -2.335 8.306 -7.531 1.00 63.03 90 GLU A CA 1
ATOM 709 C C . GLU A 1 90 ? -1.799 8.696 -8.923 1.00 63.03 90 GLU A C 1
ATOM 711 O O . GLU A 1 90 ? -1.143 7.891 -9.583 1.00 63.03 90 GLU A O 1
ATOM 716 N N . ALA A 1 91 ? -1.949 9.964 -9.328 1.00 60.62 91 ALA A N 1
ATOM 717 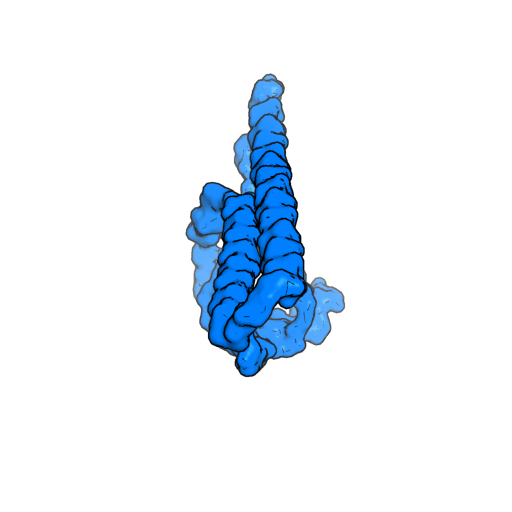C CA . ALA A 1 91 ? -1.522 10.462 -10.640 1.00 60.62 91 ALA A CA 1
ATOM 718 C C . ALA A 1 91 ? -0.006 10.340 -10.886 1.00 60.62 91 ALA A C 1
ATOM 720 O O . ALA A 1 91 ? 0.433 10.177 -12.028 1.00 60.62 91 ALA A O 1
ATOM 721 N N . ARG A 1 92 ? 0.827 10.378 -9.830 1.00 62.59 92 ARG A N 1
ATOM 722 C CA . ARG A 1 92 ? 2.277 10.170 -9.980 1.00 62.59 92 ARG A CA 1
ATOM 723 C C . ARG A 1 92 ? 2.593 8.752 -10.437 1.00 62.59 92 ARG A C 1
ATOM 725 O O . ARG A 1 92 ? 3.455 8.598 -11.303 1.00 62.59 92 ARG A O 1
ATOM 732 N N . VAL A 1 93 ? 1.892 7.750 -9.900 1.00 60.16 93 VAL A N 1
ATOM 733 C CA . VAL A 1 93 ? 2.052 6.356 -10.333 1.00 60.16 93 VAL A CA 1
ATOM 734 C C . VAL A 1 93 ? 1.821 6.275 -11.833 1.00 60.16 93 VAL A C 1
ATOM 736 O O . VAL A 1 93 ? 2.654 5.699 -12.525 1.00 60.16 93 VAL A O 1
ATOM 739 N N . ASP A 1 94 ? 0.782 6.923 -12.354 1.00 61.75 94 ASP A N 1
ATOM 740 C CA . ASP A 1 94 ? 0.472 6.926 -13.786 1.00 61.75 94 ASP A CA 1
ATOM 741 C C . ASP A 1 94 ? 1.506 7.688 -14.623 1.00 61.75 94 ASP A C 1
ATOM 743 O O . ASP A 1 94 ? 1.926 7.186 -15.664 1.00 61.75 94 ASP A O 1
ATOM 747 N N . SER A 1 95 ? 1.994 8.835 -14.136 1.00 58.75 95 SER A N 1
ATOM 748 C CA . SER A 1 95 ? 2.985 9.665 -14.846 1.00 58.75 95 SER A CA 1
ATOM 749 C C . SER A 1 95 ? 4.381 9.042 -14.966 1.00 58.75 95 SER A C 1
ATOM 751 O O . SER A 1 95 ? 5.172 9.455 -15.812 1.00 58.75 95 SER A O 1
ATOM 753 N N . VAL A 1 96 ? 4.726 8.073 -14.112 1.00 60.59 96 VAL A N 1
ATOM 754 C CA . VAL A 1 96 ? 5.984 7.332 -14.248 1.00 60.59 96 VAL A CA 1
ATOM 755 C C . VAL A 1 96 ? 5.830 6.376 -15.428 1.00 60.59 96 VAL A C 1
ATOM 757 O O . VAL A 1 96 ? 5.006 5.463 -15.377 1.00 60.59 96 VAL A O 1
ATOM 760 N N . SER A 1 97 ? 6.607 6.566 -16.494 1.00 62.69 97 SER A N 1
ATOM 761 C CA . SER A 1 97 ? 6.562 5.705 -17.682 1.00 62.69 97 SER A CA 1
ATOM 762 C C . SER A 1 97 ? 6.677 4.226 -17.305 1.00 62.69 97 SER A C 1
ATOM 764 O O . SER A 1 97 ? 7.398 3.866 -16.372 1.00 62.69 97 SER A O 1
ATOM 766 N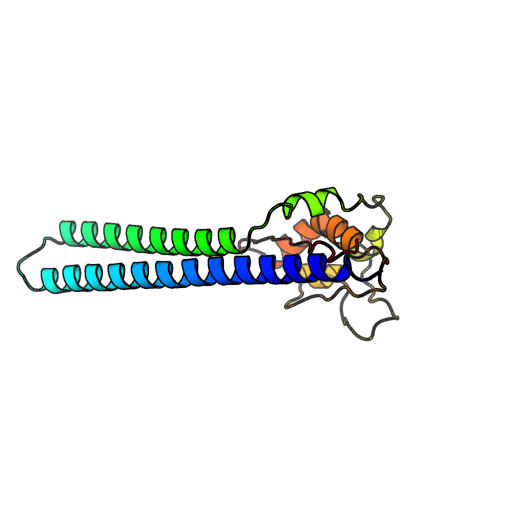 N . ARG A 1 98 ? 5.955 3.350 -18.013 1.00 60.00 98 ARG A N 1
ATOM 767 C CA . ARG A 1 98 ? 6.196 1.906 -17.889 1.00 60.00 98 ARG A CA 1
ATOM 768 C C . ARG A 1 98 ? 7.624 1.624 -18.353 1.00 60.00 98 ARG A C 1
ATOM 770 O O . ARG A 1 98 ? 8.068 2.201 -19.341 1.00 60.00 98 ARG A O 1
ATOM 777 N N . SER A 1 99 ? 8.344 0.783 -17.622 1.00 63.59 99 SER A N 1
ATOM 778 C CA . SER A 1 99 ? 9.585 0.224 -18.145 1.00 63.59 99 SER A CA 1
ATOM 779 C C . SER A 1 99 ? 9.259 -0.801 -19.223 1.00 63.59 99 SER A C 1
ATOM 781 O O . SER A 1 99 ? 8.234 -1.481 -19.126 1.00 63.59 99 SER A O 1
ATOM 783 N N . GLU A 1 100 ? 10.149 -0.948 -20.199 1.00 60.25 100 GLU A N 1
ATOM 784 C CA . GLU A 1 100 ? 10.162 -2.149 -21.034 1.00 60.25 100 GLU A CA 1
ATOM 785 C C . GLU A 1 100 ? 10.351 -3.371 -20.129 1.00 60.25 100 GLU A C 1
ATOM 787 O O . GLU A 1 100 ? 11.142 -3.309 -19.176 1.00 60.25 100 GLU A O 1
ATOM 792 N N . SER A 1 101 ? 9.581 -4.434 -20.385 1.00 58.75 101 SER A N 1
ATOM 793 C CA . SER A 1 101 ? 9.398 -5.575 -19.472 1.00 58.75 101 SER A CA 1
ATOM 794 C C . SER A 1 101 ? 10.715 -6.166 -18.983 1.00 58.75 101 SER A C 1
ATOM 796 O O . SER A 1 101 ? 10.821 -6.502 -17.813 1.00 58.75 101 SER A O 1
ATOM 798 N N . ASP A 1 102 ? 11.739 -6.157 -19.831 1.00 63.75 102 ASP A N 1
ATOM 799 C CA . ASP A 1 102 ? 12.956 -6.935 -19.608 1.00 63.75 102 ASP A CA 1
ATOM 800 C C . ASP A 1 102 ? 14.088 -6.094 -18.979 1.00 63.75 102 ASP A C 1
ATOM 802 O O . ASP A 1 102 ? 15.122 -6.616 -18.565 1.00 63.75 102 ASP A O 1
ATOM 806 N N . THR A 1 103 ? 13.919 -4.767 -18.875 1.00 72.69 103 THR A N 1
ATOM 807 C CA . THR A 1 103 ? 15.013 -3.852 -18.470 1.00 72.69 103 THR A CA 1
ATOM 808 C C . THR A 1 103 ? 15.412 -4.015 -16.999 1.00 72.69 103 THR A C 1
ATOM 810 O O . THR A 1 103 ? 16.548 -3.729 -16.616 1.00 72.69 103 THR A O 1
ATOM 813 N N . PHE A 1 104 ? 14.483 -4.465 -16.154 1.00 79.25 104 PHE A N 1
ATOM 814 C CA . PHE A 1 104 ? 14.673 -4.559 -14.703 1.00 79.25 104 PHE A CA 1
ATOM 815 C C . PHE A 1 104 ? 14.585 -5.988 -14.153 1.00 79.25 104 PHE A C 1
ATOM 817 O O . PHE A 1 104 ? 14.745 -6.178 -12.944 1.00 79.25 104 PHE A O 1
ATOM 824 N N . ASP A 1 105 ? 14.425 -6.987 -15.026 1.00 79.38 105 ASP A N 1
ATOM 825 C CA . ASP A 1 105 ? 14.339 -8.408 -14.662 1.00 79.38 105 ASP A CA 1
ATOM 826 C C . ASP A 1 105 ? 15.554 -8.890 -13.866 1.00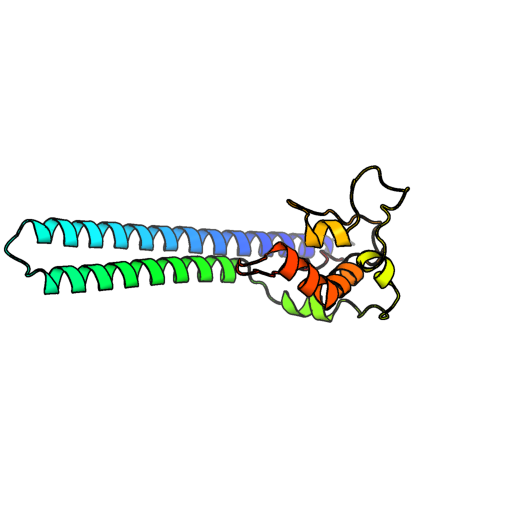 79.38 105 ASP A C 1
ATOM 828 O O . ASP A 1 105 ? 15.428 -9.752 -12.990 1.00 79.38 105 ASP A O 1
ATOM 832 N N . TRP A 1 106 ? 16.726 -8.299 -14.119 1.00 80.69 106 TRP A N 1
ATOM 833 C CA . TRP A 1 106 ? 17.967 -8.613 -13.413 1.00 80.69 106 TRP A CA 1
ATOM 834 C C . TRP A 1 106 ? 17.809 -8.505 -11.887 1.00 80.69 106 TRP A C 1
ATOM 836 O O . TRP A 1 106 ? 18.334 -9.338 -11.159 1.00 80.69 106 TRP A O 1
ATOM 846 N N . CYS A 1 107 ? 17.017 -7.554 -11.382 1.00 79.38 107 CYS A N 1
ATOM 847 C CA . CYS A 1 107 ? 16.849 -7.322 -9.944 1.00 79.38 107 CYS A CA 1
ATOM 848 C C . CYS A 1 107 ? 15.993 -8.408 -9.254 1.00 79.38 107 CYS A C 1
ATOM 850 O O . CYS A 1 107 ? 16.118 -8.645 -8.050 1.00 79.38 107 CYS A O 1
ATOM 852 N N . LEU A 1 108 ? 15.124 -9.083 -10.015 1.00 81.62 108 LEU A N 1
ATOM 853 C CA . LEU A 1 108 ? 14.218 -10.127 -9.518 1.00 81.62 108 LEU A CA 1
ATOM 854 C C . LEU A 1 108 ? 14.671 -11.547 -9.865 1.00 81.62 108 LEU A C 1
ATOM 856 O O . LEU A 1 108 ? 14.143 -12.498 -9.284 1.00 81.62 108 LEU A O 1
ATOM 860 N N . THR A 1 109 ? 15.617 -11.687 -10.792 1.00 75.69 109 THR A N 1
ATOM 861 C CA . THR A 1 109 ? 16.101 -12.977 -11.302 1.00 75.69 109 THR A CA 1
ATOM 862 C C . THR A 1 109 ? 17.513 -13.287 -10.821 1.00 75.69 109 THR A C 1
ATOM 864 O O . THR A 1 109 ? 17.845 -14.456 -10.617 1.00 75.69 109 THR A O 1
ATOM 867 N N . ASP A 1 110 ? 18.341 -12.261 -10.609 1.00 70.56 110 ASP A N 1
ATOM 868 C CA . ASP A 1 110 ? 19.722 -12.456 -10.197 1.00 70.56 110 ASP A CA 1
ATOM 869 C C . ASP A 1 110 ? 19.838 -12.657 -8.677 1.00 70.56 110 ASP A C 1
ATOM 871 O O . ASP A 1 110 ? 19.277 -11.927 -7.851 1.00 70.56 110 ASP A O 1
ATOM 875 N N . LYS A 1 111 ? 20.587 -13.692 -8.302 1.00 66.06 111 LYS A N 1
ATOM 876 C CA . LYS A 1 111 ? 20.914 -14.020 -6.908 1.00 66.06 111 LYS A CA 1
ATOM 877 C C . LYS A 1 111 ? 22.226 -13.381 -6.466 1.00 66.06 111 LYS A C 1
ATOM 879 O O . LYS A 1 111 ? 22.585 -13.487 -5.295 1.00 66.06 111 LYS A O 1
ATOM 884 N N . GLN A 1 112 ? 22.947 -12.745 -7.384 1.00 61.28 112 GLN A N 1
ATOM 885 C CA . GLN A 1 112 ? 24.219 -12.105 -7.100 1.00 61.28 112 GLN A CA 1
ATOM 886 C C . GLN A 1 112 ? 24.006 -10.698 -6.536 1.00 61.28 112 GLN A C 1
ATOM 888 O O . GLN A 1 112 ? 23.156 -9.931 -6.986 1.00 61.28 112 GLN A O 1
ATOM 893 N N . VAL A 1 113 ? 24.798 -10.359 -5.521 1.00 63.16 113 VAL A N 1
ATOM 894 C CA . VAL A 1 113 ? 24.930 -8.983 -5.044 1.00 63.16 113 VAL A CA 1
ATOM 895 C C . VAL A 1 113 ? 25.808 -8.238 -6.052 1.00 63.16 113 VAL A C 1
ATOM 897 O O . VAL A 1 113 ? 26.903 -8.723 -6.350 1.00 63.16 113 VAL A O 1
ATOM 900 N N . PRO A 1 114 ? 25.387 -7.075 -6.581 1.00 56.41 114 PRO A N 1
ATOM 901 C CA . PRO A 1 114 ? 26.251 -6.276 -7.436 1.00 56.41 114 PRO A CA 1
ATOM 902 C C . PRO A 1 114 ? 27.557 -5.939 -6.702 1.00 56.41 114 PRO A C 1
ATOM 904 O O . PRO A 1 114 ? 27.536 -5.299 -5.653 1.00 56.41 114 PRO A O 1
ATOM 907 N N . ILE A 1 115 ? 28.696 -6.328 -7.285 1.00 56.00 115 ILE A N 1
ATOM 908 C CA . ILE A 1 115 ? 30.063 -6.155 -6.737 1.00 56.00 115 ILE A CA 1
ATOM 909 C C . ILE A 1 115 ? 30.373 -4.675 -6.404 1.00 56.00 115 ILE A C 1
ATOM 911 O O . ILE A 1 115 ? 31.287 -4.358 -5.650 1.00 56.00 115 ILE A O 1
ATOM 915 N N . SER A 1 116 ? 29.588 -3.752 -6.961 1.00 56.53 116 SER A N 1
ATOM 916 C CA . SER A 1 116 ? 29.743 -2.300 -6.883 1.00 56.53 116 SER A CA 1
ATOM 917 C C . SER A 1 116 ? 29.289 -1.653 -5.565 1.00 56.53 116 SER A C 1
ATOM 919 O O . SER A 1 116 ? 29.523 -0.456 -5.396 1.00 56.53 116 SER A O 1
ATOM 921 N N . HIS A 1 117 ? 28.640 -2.383 -4.646 1.00 50.31 117 HIS A N 1
ATOM 922 C CA . HIS A 1 117 ? 28.098 -1.815 -3.404 1.00 50.31 117 HIS A CA 1
ATOM 923 C C . HIS A 1 117 ? 28.449 -2.666 -2.163 1.00 50.31 117 HIS A C 1
ATOM 925 O O . HIS A 1 117 ? 28.125 -3.850 -2.143 1.00 50.31 117 HIS A O 1
ATOM 931 N N . PRO A 1 118 ? 29.071 -2.085 -1.110 1.00 52.66 118 PRO A N 1
ATOM 932 C CA . PRO A 1 118 ? 29.428 -2.801 0.125 1.00 52.66 118 PRO A CA 1
ATOM 933 C C . PRO A 1 118 ? 28.239 -3.323 0.949 1.00 52.66 118 PRO A C 1
ATOM 935 O O . PRO A 1 118 ? 28.429 -4.155 1.828 1.00 52.66 118 PRO A O 1
ATOM 938 N N . GLU A 1 119 ? 27.022 -2.860 0.670 1.00 55.72 119 GLU A N 1
ATOM 939 C CA . GLU A 1 119 ? 25.778 -3.400 1.219 1.00 55.72 119 GLU A CA 1
ATOM 940 C C . GLU A 1 119 ? 24.729 -3.423 0.100 1.00 55.72 119 GLU A C 1
ATOM 942 O O . GLU A 1 119 ? 24.572 -2.406 -0.585 1.00 55.72 119 GLU A O 1
ATOM 947 N N . PRO A 1 120 ? 24.034 -4.555 -0.131 1.00 59.44 120 PRO A N 1
ATOM 948 C CA . PRO A 1 120 ? 23.621 -5.545 0.871 1.00 59.44 120 PRO A CA 1
ATOM 949 C C . PRO A 1 120 ? 24.312 -6.916 0.748 1.00 59.44 120 PRO A C 1
ATOM 951 O O . PRO A 1 120 ? 24.683 -7.344 -0.333 1.00 59.44 120 PRO A O 1
ATOM 954 N N . ALA A 1 121 ? 24.393 -7.672 1.850 1.00 64.38 121 ALA A N 1
ATOM 955 C CA . ALA A 1 121 ? 24.923 -9.048 1.874 1.00 64.38 121 ALA A CA 1
ATOM 956 C C . ALA A 1 121 ? 24.063 -10.089 1.113 1.00 64.38 121 ALA A C 1
ATOM 958 O O . ALA A 1 121 ? 24.450 -11.253 1.015 1.00 64.38 121 ALA A O 1
ATOM 959 N N . ILE A 1 122 ? 22.889 -9.688 0.607 1.00 75.38 122 ILE A N 1
ATOM 960 C CA . ILE A 1 122 ? 21.911 -10.536 -0.090 1.00 75.38 122 ILE A CA 1
ATOM 961 C C . ILE A 1 122 ? 21.285 -9.778 -1.269 1.00 75.38 122 ILE A C 1
ATOM 963 O O . ILE A 1 122 ? 21.173 -8.551 -1.230 1.00 75.38 122 ILE A O 1
ATOM 967 N N . SER A 1 123 ? 20.859 -10.496 -2.312 1.00 83.62 123 SER A N 1
ATOM 968 C CA . SER A 1 123 ? 20.167 -9.886 -3.454 1.00 83.62 123 SER A CA 1
ATOM 969 C C . SER A 1 123 ? 18.791 -9.337 -3.060 1.00 83.62 123 SER A C 1
ATOM 971 O O . SER A 1 123 ? 18.210 -9.727 -2.042 1.00 83.62 123 SER A O 1
ATOM 973 N N . PHE A 1 124 ? 18.234 -8.450 -3.890 1.00 86.31 124 PHE A N 1
ATOM 974 C CA . PHE A 1 124 ? 16.890 -7.910 -3.669 1.00 86.31 124 PHE A CA 1
ATOM 975 C C . PHE A 1 124 ? 15.829 -9.018 -3.619 1.00 86.31 124 PHE A C 1
ATOM 977 O O . PHE A 1 124 ? 14.973 -9.016 -2.736 1.00 86.31 124 PHE A O 1
ATOM 984 N N . GLN A 1 125 ? 15.922 -10.010 -4.512 1.00 87.62 125 GLN A N 1
ATOM 985 C CA . GLN A 1 125 ? 15.028 -11.168 -4.513 1.00 87.62 125 GLN A CA 1
ATOM 986 C C . GLN A 1 125 ? 15.072 -11.933 -3.181 1.00 87.62 125 GLN A C 1
ATOM 988 O O . GLN A 1 125 ? 14.022 -12.266 -2.632 1.00 87.62 125 GLN A O 1
ATOM 993 N N . GLU A 1 126 ? 16.266 -12.196 -2.646 1.00 88.12 126 GLU A N 1
ATOM 994 C CA . GLU A 1 126 ? 16.410 -12.916 -1.378 1.00 88.12 126 GLU A CA 1
ATOM 995 C C . GLU A 1 126 ? 15.903 -12.075 -0.201 1.00 88.12 126 GLU A C 1
ATOM 997 O O . GLU A 1 126 ? 15.231 -12.592 0.695 1.00 88.12 126 GLU A O 1
ATOM 1002 N N . TRP A 1 127 ? 16.135 -10.759 -0.239 1.00 90.75 127 TRP A N 1
ATOM 1003 C CA . TRP A 1 127 ? 15.576 -9.840 0.745 1.00 90.75 127 TRP A CA 1
ATOM 1004 C C . TRP A 1 127 ? 14.038 -9.848 0.741 1.00 90.75 127 TRP A C 1
ATOM 1006 O O . TRP A 1 127 ? 13.439 -9.850 1.811 1.00 90.75 127 TRP A O 1
ATOM 1016 N N . LEU A 1 128 ? 13.380 -9.956 -0.419 1.00 91.50 128 LEU A N 1
ATOM 1017 C CA . LEU A 1 128 ? 11.915 -10.074 -0.476 1.00 91.50 128 LEU A CA 1
ATOM 1018 C C . LEU A 1 128 ? 11.375 -11.350 0.188 1.00 91.50 128 LEU A C 1
ATOM 1020 O O . LEU A 1 128 ? 10.238 -11.344 0.647 1.00 91.50 128 LEU A O 1
ATOM 1024 N N . ILE A 1 129 ? 12.145 -12.444 0.195 1.00 91.31 129 ILE A N 1
ATOM 1025 C CA . ILE A 1 129 ? 11.692 -13.758 0.687 1.00 91.31 129 ILE A CA 1
ATOM 1026 C C . ILE A 1 129 ? 12.052 -13.959 2.163 1.00 91.31 129 ILE A C 1
ATOM 1028 O O . ILE A 1 129 ? 11.279 -14.553 2.914 1.00 91.31 129 ILE A O 1
ATOM 1032 N N . ARG A 1 130 ? 13.241 -13.513 2.583 1.00 89.12 130 ARG A N 1
ATOM 1033 C CA . ARG A 1 130 ? 13.800 -13.794 3.919 1.00 89.12 130 ARG A CA 1
ATOM 1034 C C . ARG A 1 130 ? 14.304 -12.563 4.658 1.00 89.12 130 ARG A C 1
ATOM 1036 O O . ARG A 1 130 ? 14.700 -12.674 5.817 1.00 89.12 130 ARG A O 1
ATOM 1043 N N . GLY A 1 131 ? 14.347 -11.420 3.986 1.00 86.94 131 GLY A N 1
ATOM 1044 C CA . GLY A 1 131 ? 14.861 -10.183 4.545 1.00 86.94 131 GLY A CA 1
ATOM 1045 C C . GLY A 1 131 ? 13.951 -9.598 5.617 1.00 86.94 131 GLY A C 1
ATOM 1046 O O . GLY A 1 131 ? 12.780 -9.946 5.755 1.00 86.94 131 GLY A O 1
ATOM 1047 N N . ASN A 1 132 ? 14.527 -8.674 6.378 1.00 86.00 132 ASN A N 1
ATOM 1048 C CA . ASN A 1 132 ? 13.843 -7.859 7.371 1.00 86.00 132 ASN A CA 1
ATOM 1049 C C . ASN A 1 132 ? 14.306 -6.402 7.213 1.00 86.00 132 ASN A C 1
ATOM 1051 O O . ASN A 1 132 ? 15.337 -6.131 6.592 1.00 86.00 132 ASN A O 1
ATOM 1055 N N . GLY A 1 133 ? 13.568 -5.462 7.804 1.00 87.31 133 GLY A N 1
ATOM 1056 C CA . GLY A 1 133 ? 13.947 -4.048 7.813 1.00 87.31 133 GLY A CA 1
ATOM 1057 C C . GLY A 1 133 ? 13.673 -3.334 6.487 1.00 87.31 133 GLY A C 1
ATOM 1058 O O . GLY A 1 133 ? 12.635 -3.555 5.871 1.00 87.31 133 GLY A O 1
ATOM 1059 N N . VAL A 1 134 ? 14.580 -2.440 6.082 1.00 87.12 134 VAL A N 1
ATOM 1060 C CA . VAL A 1 134 ? 14.431 -1.561 4.910 1.00 87.12 134 VAL A CA 1
ATOM 1061 C C . VAL A 1 134 ? 15.500 -1.895 3.871 1.00 87.12 134 VAL A C 1
ATOM 1063 O O . VAL A 1 134 ? 16.686 -1.865 4.188 1.00 87.12 134 VAL A O 1
ATOM 1066 N N . PHE A 1 135 ? 15.092 -2.161 2.627 1.00 85.25 135 PHE A N 1
ATOM 1067 C CA . PHE A 1 135 ? 16.012 -2.274 1.491 1.00 85.25 135 PHE A CA 1
ATOM 1068 C C . PHE A 1 135 ? 16.153 -0.928 0.786 1.00 85.25 135 PHE A C 1
ATOM 1070 O O . PHE A 1 135 ? 15.171 -0.369 0.294 1.00 85.25 135 PHE A O 1
ATOM 1077 N N . HIS A 1 136 ? 17.375 -0.404 0.725 1.00 84.31 136 HIS A N 1
ATOM 1078 C CA . HIS A 1 136 ? 17.640 0.903 0.138 1.00 84.31 136 HIS A CA 1
ATOM 1079 C C . HIS A 1 136 ? 18.095 0.780 -1.323 1.00 84.31 136 HIS A C 1
ATOM 1081 O O . HIS A 1 136 ? 19.180 0.279 -1.607 1.00 84.31 136 HIS A O 1
ATOM 1087 N N . ILE A 1 137 ? 17.281 1.286 -2.255 1.00 82.31 137 ILE A N 1
ATOM 1088 C CA . ILE A 1 137 ? 17.656 1.429 -3.668 1.00 82.31 137 ILE A CA 1
ATOM 1089 C C . ILE A 1 137 ? 18.164 2.854 -3.891 1.00 82.31 137 ILE A C 1
ATOM 1091 O O . ILE A 1 137 ? 17.392 3.814 -3.865 1.00 82.31 137 ILE A O 1
ATOM 1095 N N . SER A 1 138 ? 19.465 2.990 -4.136 1.00 82.25 138 SER A N 1
ATOM 1096 C CA . SER A 1 138 ? 20.119 4.277 -4.385 1.00 82.25 138 SER A CA 1
ATOM 1097 C C . SER A 1 138 ? 20.583 4.405 -5.839 1.00 82.25 138 SER A C 1
ATOM 1099 O O . SER A 1 138 ? 20.714 3.423 -6.565 1.00 82.25 138 SER A O 1
ATOM 1101 N N . GLY A 1 139 ? 20.779 5.637 -6.308 1.00 77.75 139 GLY A N 1
ATOM 1102 C CA . GLY A 1 139 ? 21.178 5.903 -7.690 1.00 77.75 139 GLY A CA 1
ATOM 1103 C C . GLY A 1 139 ? 21.179 7.391 -8.018 1.00 77.75 139 GLY A C 1
ATOM 1104 O O . GLY A 1 139 ? 20.517 8.184 -7.340 1.00 77.75 139 GLY A O 1
ATOM 1105 N N . LYS A 1 140 ? 21.901 7.773 -9.076 1.00 79.75 140 LYS A N 1
ATOM 1106 C CA . LYS A 1 140 ? 22.032 9.170 -9.529 1.00 79.75 140 LYS A CA 1
ATOM 1107 C C . LYS A 1 140 ? 20.673 9.810 -9.852 1.00 79.75 140 LYS A C 1
ATOM 1109 O O . LYS A 1 140 ? 19.676 9.124 -10.094 1.00 79.75 140 LYS A O 1
ATOM 1114 N N . LEU A 1 141 ? 20.608 11.140 -9.842 1.00 74.69 141 LEU A N 1
ATOM 1115 C CA . LEU A 1 141 ? 19.413 11.855 -10.297 1.00 74.69 141 LEU A CA 1
ATOM 1116 C C . LEU A 1 141 ? 19.107 11.467 -11.756 1.00 74.69 141 LEU A C 1
ATOM 1118 O O . LEU A 1 141 ? 20.026 11.275 -12.546 1.00 74.69 141 LEU A O 1
ATOM 1122 N N . GLY A 1 142 ? 17.831 11.260 -12.085 1.00 74.19 142 GLY A N 1
ATOM 1123 C CA . GLY A 1 142 ? 17.423 10.815 -13.423 1.00 74.19 142 GLY A CA 1
ATOM 1124 C C . GLY A 1 142 ? 17.727 9.348 -13.766 1.00 74.19 142 GLY A C 1
ATOM 1125 O O . GLY A 1 142 ? 17.363 8.905 -14.846 1.00 74.19 142 GLY A O 1
ATOM 1126 N N . SER A 1 143 ? 18.309 8.546 -12.864 1.00 78.12 143 SER A N 1
ATOM 1127 C CA . SER A 1 143 ? 18.673 7.140 -13.143 1.00 78.12 143 SER A CA 1
ATOM 1128 C C . SER A 1 143 ? 17.491 6.156 -13.232 1.00 78.12 143 SER A C 1
ATOM 1130 O O . SER A 1 143 ? 17.695 4.950 -13.141 1.00 78.12 143 SER A O 1
ATOM 1132 N N . GLY A 1 144 ? 16.249 6.642 -13.303 1.00 80.06 144 GLY A N 1
ATOM 1133 C CA . GLY A 1 144 ? 15.064 5.787 -13.416 1.00 80.06 144 GLY A CA 1
ATOM 1134 C C . GLY A 1 144 ? 14.617 5.072 -12.132 1.00 80.06 144 GLY A C 1
ATOM 1135 O O . GLY A 1 144 ? 13.848 4.124 -12.221 1.00 80.06 144 GLY A O 1
ATOM 1136 N N . LYS A 1 145 ? 15.032 5.505 -10.930 1.00 85.62 145 LYS A N 1
ATOM 1137 C CA . LYS A 1 145 ? 14.636 4.860 -9.652 1.00 85.62 145 LYS A CA 1
ATOM 1138 C C . LYS A 1 145 ? 13.121 4.733 -9.469 1.00 85.62 145 LYS A C 1
ATOM 1140 O O . LYS A 1 145 ? 12.642 3.681 -9.071 1.00 85.62 145 LYS A O 1
ATOM 1145 N N . SER A 1 146 ? 12.363 5.788 -9.767 1.00 82.19 146 SER A N 1
ATOM 1146 C CA . SER A 1 146 ? 10.897 5.750 -9.681 1.00 82.19 146 SER A CA 1
ATOM 1147 C C . SER A 1 146 ? 10.303 4.766 -10.691 1.00 82.19 146 SER A C 1
ATOM 1149 O O . SER A 1 146 ? 9.358 4.057 -10.363 1.00 82.19 146 SER A O 1
ATOM 1151 N N . THR A 1 147 ? 10.893 4.672 -11.886 1.00 84.19 147 THR A N 1
ATOM 1152 C CA . THR A 1 147 ? 10.527 3.691 -12.917 1.00 84.19 147 THR A CA 1
ATOM 1153 C C . THR A 1 147 ? 10.802 2.264 -12.444 1.00 84.19 147 THR A C 1
ATOM 1155 O O . THR A 1 147 ? 9.922 1.415 -12.548 1.00 84.19 147 THR A O 1
ATOM 1158 N N . LEU A 1 148 ? 11.969 2.017 -11.838 1.00 85.06 148 LEU A N 1
ATOM 1159 C CA . LEU A 1 148 ? 12.308 0.738 -11.214 1.00 85.06 148 LEU A CA 1
ATOM 1160 C C . LEU A 1 148 ? 11.328 0.397 -10.083 1.00 85.06 148 LEU A C 1
ATOM 1162 O O . LEU A 1 148 ? 10.776 -0.694 -10.070 1.00 85.06 148 LEU A O 1
ATOM 1166 N N . MET A 1 149 ? 11.036 1.332 -9.175 1.00 87.00 149 MET A N 1
ATOM 1167 C CA . MET A 1 149 ? 10.066 1.106 -8.095 1.00 87.00 149 MET A CA 1
ATOM 1168 C C . MET A 1 149 ? 8.665 0.794 -8.634 1.00 87.00 149 MET A C 1
ATOM 1170 O O . MET A 1 149 ? 8.008 -0.107 -8.119 1.00 87.00 149 MET A O 1
ATOM 1174 N N . LYS A 1 150 ? 8.215 1.483 -9.694 1.00 84.88 150 LYS A N 1
ATOM 1175 C CA . LYS A 1 150 ? 6.935 1.187 -10.358 1.00 84.88 150 LYS A CA 1
ATOM 1176 C C . LYS A 1 150 ? 6.937 -0.206 -10.982 1.00 84.88 150 LYS A C 1
ATOM 1178 O O . LYS A 1 150 ? 5.936 -0.909 -10.864 1.00 84.88 150 LYS A O 1
ATOM 1183 N N . TYR A 1 151 ? 8.033 -0.609 -11.619 1.00 85.94 151 TYR A N 1
ATOM 1184 C CA . TYR A 1 151 ? 8.190 -1.960 -12.146 1.00 85.94 151 TYR A CA 1
ATOM 1185 C C . TYR A 1 151 ? 8.112 -3.000 -11.020 1.00 85.94 151 TYR A C 1
ATOM 1187 O O . TYR A 1 151 ? 7.233 -3.855 -11.050 1.00 85.94 151 TYR A O 1
ATOM 1195 N N . LEU A 1 152 ? 8.937 -2.869 -9.975 1.00 88.38 152 LEU A N 1
ATOM 1196 C CA . LEU A 1 152 ? 9.013 -3.833 -8.872 1.00 88.38 152 LEU A CA 1
ATOM 1197 C C . LEU A 1 152 ? 7.663 -4.017 -8.179 1.00 88.38 152 LEU A C 1
ATOM 1199 O O . LEU A 1 152 ? 7.251 -5.142 -7.921 1.00 88.38 152 LEU A O 1
ATOM 1203 N N . VAL A 1 153 ? 6.957 -2.921 -7.912 1.00 86.31 153 VAL A N 1
ATOM 1204 C CA . VAL A 1 153 ? 5.664 -2.934 -7.224 1.00 86.31 153 VAL A CA 1
ATOM 1205 C C . VAL A 1 153 ? 4.559 -3.618 -8.041 1.00 86.31 153 VAL A C 1
ATOM 1207 O O . VAL A 1 153 ? 3.709 -4.294 -7.466 1.00 86.31 153 VAL A O 1
ATOM 1210 N N . ASN A 1 154 ? 4.580 -3.481 -9.369 1.00 84.88 154 ASN A N 1
ATOM 1211 C CA . ASN A 1 154 ? 3.584 -4.096 -10.252 1.00 84.88 154 ASN A CA 1
ATOM 1212 C C . ASN A 1 154 ? 3.988 -5.496 -10.743 1.00 84.88 154 ASN A C 1
ATOM 1214 O O . ASN A 1 154 ? 3.183 -6.179 -11.376 1.00 84.88 154 ASN A O 1
ATOM 1218 N N . HIS A 1 155 ? 5.219 -5.934 -10.474 1.00 87.81 155 HIS A N 1
ATOM 1219 C CA . HIS A 1 155 ? 5.718 -7.212 -10.956 1.00 87.81 155 HIS A CA 1
ATOM 1220 C C . HIS A 1 155 ? 5.183 -8.381 -10.118 1.00 87.81 155 HIS A C 1
ATOM 1222 O O . HIS A 1 155 ? 5.317 -8.410 -8.891 1.00 87.81 155 HIS A O 1
ATOM 1228 N N . ALA A 1 156 ? 4.624 -9.395 -10.784 1.00 87.44 156 ALA A N 1
ATOM 1229 C CA . ALA A 1 156 ? 3.989 -10.537 -10.122 1.00 87.44 156 ALA A CA 1
ATOM 1230 C C . ALA A 1 156 ? 4.944 -11.276 -9.165 1.00 87.44 156 ALA A C 1
ATOM 1232 O O . ALA A 1 156 ? 4.563 -11.613 -8.044 1.00 87.44 156 ALA A O 1
ATOM 1233 N N . VAL A 1 157 ? 6.211 -11.450 -9.566 1.00 89.06 157 VAL A N 1
ATOM 1234 C CA . VAL A 1 157 ? 7.235 -12.131 -8.750 1.00 89.06 157 VAL A CA 1
ATOM 1235 C C . VAL A 1 157 ? 7.483 -11.415 -7.422 1.00 89.06 157 VAL A C 1
ATOM 1237 O O . VAL A 1 157 ? 7.702 -12.082 -6.412 1.00 89.06 157 VAL A O 1
ATOM 1240 N N . THR A 1 158 ? 7.398 -10.081 -7.382 1.00 91.00 158 THR A N 1
ATOM 1241 C CA . THR A 1 158 ? 7.568 -9.318 -6.138 1.00 91.00 158 THR A CA 1
ATOM 1242 C C . THR A 1 158 ? 6.499 -9.702 -5.127 1.00 91.00 158 THR A C 1
ATOM 1244 O O . THR A 1 158 ? 6.815 -10.045 -3.987 1.00 91.00 158 THR A O 1
ATOM 1247 N N . LYS A 1 159 ? 5.233 -9.716 -5.563 1.00 90.94 159 LYS A N 1
ATOM 1248 C CA . LYS A 1 159 ? 4.108 -10.109 -4.714 1.00 90.94 159 LYS A CA 1
ATOM 1249 C C . LYS A 1 159 ? 4.242 -11.563 -4.260 1.00 90.94 159 LYS A C 1
ATOM 1251 O O . LYS A 1 159 ? 4.157 -11.821 -3.066 1.00 90.94 159 LYS A O 1
ATOM 1256 N N . THR A 1 160 ? 4.548 -12.484 -5.175 1.00 92.69 160 THR A N 1
ATOM 1257 C CA . THR A 1 160 ? 4.751 -13.905 -4.845 1.00 92.69 160 THR A CA 1
ATOM 1258 C C . THR A 1 160 ? 5.872 -14.118 -3.824 1.00 92.69 160 THR A C 1
ATOM 1260 O O . THR A 1 160 ? 5.754 -14.963 -2.939 1.00 92.69 160 THR A O 1
ATOM 1263 N N . ASN A 1 161 ? 6.970 -13.367 -3.913 1.00 93.06 161 ASN A N 1
ATOM 1264 C CA . ASN A 1 161 ? 8.074 -13.490 -2.962 1.00 93.06 161 ASN A CA 1
ATOM 1265 C C . ASN A 1 161 ? 7.723 -12.919 -1.582 1.00 93.06 161 ASN A C 1
ATOM 1267 O O . ASN A 1 161 ? 8.031 -13.554 -0.576 1.00 93.06 161 ASN A O 1
ATOM 1271 N N . LEU A 1 162 ? 7.001 -11.799 -1.524 1.00 93.19 162 LEU A N 1
ATOM 1272 C CA . LEU A 1 162 ? 6.507 -11.240 -0.262 1.00 93.19 162 LEU A CA 1
ATOM 1273 C C . LEU A 1 162 ? 5.421 -12.105 0.389 1.00 93.19 162 LEU A C 1
ATOM 1275 O O . LEU A 1 162 ? 5.334 -12.164 1.612 1.00 93.19 162 LEU A O 1
ATOM 1279 N N . GLU A 1 163 ? 4.608 -12.806 -0.401 1.00 94.00 163 GLU A N 1
ATOM 1280 C CA . GLU A 1 163 ? 3.658 -13.799 0.112 1.00 94.00 163 GLU A CA 1
ATOM 1281 C C . GLU A 1 163 ? 4.389 -14.975 0.773 1.00 94.00 163 GLU A C 1
ATOM 1283 O O . GLU A 1 163 ? 3.993 -15.414 1.853 1.00 94.00 163 GLU A O 1
ATOM 1288 N N . LYS A 1 164 ? 5.512 -15.433 0.197 1.00 94.44 164 LYS A N 1
ATOM 1289 C CA . LYS A 1 164 ? 6.377 -16.437 0.845 1.00 94.44 164 LYS A CA 1
ATOM 1290 C C . LYS A 1 164 ? 6.952 -15.921 2.164 1.00 94.44 164 LYS A C 1
ATOM 1292 O O . LYS A 1 164 ? 6.948 -16.663 3.142 1.00 94.44 164 LYS A O 1
ATOM 1297 N N . TRP A 1 165 ? 7.414 -14.671 2.196 1.00 94.62 165 TRP A N 1
ATOM 1298 C CA . TRP A 1 165 ? 7.908 -14.028 3.418 1.00 94.62 165 TRP A CA 1
ATOM 1299 C C . TRP A 1 165 ? 6.820 -13.909 4.495 1.00 94.62 165 TRP A C 1
ATOM 1301 O O . TRP A 1 165 ? 7.064 -14.193 5.668 1.00 94.62 165 TRP A O 1
ATOM 1311 N N . ALA A 1 166 ? 5.598 -13.539 4.104 1.00 94.06 166 ALA A N 1
ATOM 1312 C CA . ALA A 1 166 ? 4.466 -13.423 5.018 1.00 94.06 166 ALA A CA 1
ATOM 1313 C C . ALA A 1 166 ? 4.034 -14.783 5.598 1.00 94.06 166 ALA A C 1
ATOM 1315 O O . ALA A 1 166 ? 3.558 -14.846 6.738 1.00 94.06 166 ALA A O 1
ATOM 1316 N N . GLY A 1 167 ? 4.212 -15.874 4.847 1.00 93.81 167 GLY A N 1
ATOM 1317 C CA . GLY A 1 167 ? 3.830 -17.219 5.266 1.00 93.81 167 GLY A CA 1
ATOM 1318 C C . GLY A 1 167 ? 2.325 -17.307 5.530 1.00 93.81 167 GLY A C 1
ATOM 1319 O O . GLY A 1 167 ? 1.515 -17.062 4.644 1.00 93.81 167 GLY A O 1
ATOM 1320 N N . SER A 1 168 ? 1.935 -17.638 6.764 1.00 94.88 168 SER A N 1
ATOM 1321 C CA . SER A 1 168 ? 0.524 -17.677 7.184 1.00 94.88 168 SER A CA 1
ATOM 1322 C C . SER A 1 168 ? -0.040 -16.319 7.625 1.00 94.88 168 SER A C 1
ATOM 1324 O O . SER A 1 168 ? -1.218 -16.222 7.973 1.00 94.88 168 SER A O 1
ATOM 1326 N N . ARG A 1 169 ? 0.782 -15.263 7.655 1.00 92.56 169 ARG A N 1
ATOM 1327 C CA . ARG A 1 169 ? 0.368 -13.925 8.092 1.00 92.56 169 ARG A CA 1
ATOM 1328 C C . ARG A 1 169 ? -0.287 -13.167 6.940 1.00 92.56 169 ARG A C 1
ATOM 1330 O O . ARG A 1 169 ? 0.020 -13.376 5.771 1.00 92.56 169 ARG A O 1
ATOM 1337 N N . ARG A 1 170 ? -1.158 -12.214 7.277 1.00 91.00 170 ARG A N 1
ATOM 1338 C CA . ARG A 1 170 ? -1.737 -11.298 6.288 1.00 91.00 170 ARG A CA 1
ATOM 1339 C C . ARG A 1 170 ? -0.658 -10.347 5.762 1.00 91.00 170 ARG A C 1
ATOM 1341 O O . ARG A 1 170 ? -0.149 -9.525 6.521 1.00 91.00 170 ARG A O 1
ATOM 1348 N N . LEU A 1 171 ? -0.371 -10.415 4.464 1.00 89.94 171 LEU A N 1
ATOM 1349 C CA . LEU A 1 171 ? 0.489 -9.446 3.788 1.00 89.94 171 LEU A CA 1
ATOM 1350 C C . LEU A 1 171 ? -0.237 -8.097 3.657 1.00 89.94 171 LEU A C 1
ATOM 1352 O O . LEU A 1 171 ? -1.347 -8.025 3.126 1.00 89.94 171 LEU A O 1
ATOM 1356 N N . ILE A 1 172 ? 0.403 -7.027 4.129 1.00 88.81 172 ILE A N 1
ATOM 1357 C CA . ILE A 1 172 ? -0.011 -5.646 3.867 1.00 88.81 172 ILE A CA 1
ATOM 1358 C C . ILE A 1 172 ? 0.994 -5.065 2.882 1.00 88.81 172 ILE A C 1
ATOM 1360 O O . ILE A 1 172 ? 2.176 -4.957 3.196 1.00 88.81 172 ILE A O 1
ATOM 1364 N N . PHE A 1 173 ? 0.517 -4.703 1.695 1.00 84.31 173 PHE A N 1
ATOM 1365 C CA . PHE A 1 173 ? 1.337 -4.132 0.637 1.00 84.31 173 PHE A CA 1
ATOM 1366 C C . PHE A 1 173 ? 0.907 -2.682 0.404 1.00 84.31 173 PHE A C 1
ATOM 1368 O O . PHE A 1 173 ? -0.251 -2.427 0.075 1.00 84.31 173 PHE A O 1
ATOM 1375 N N . ALA A 1 174 ? 1.823 -1.738 0.609 1.00 83.50 174 ALA A N 1
ATOM 1376 C CA . ALA A 1 174 ? 1.575 -0.309 0.453 1.00 83.50 174 ALA A CA 1
ATOM 1377 C C . ALA A 1 174 ? 2.683 0.322 -0.392 1.00 83.50 174 ALA A C 1
ATOM 1379 O O . ALA A 1 174 ? 3.853 -0.030 -0.255 1.00 83.50 174 ALA A O 1
ATOM 1380 N N . GLN A 1 175 ? 2.310 1.268 -1.252 1.00 80.94 175 GLN A N 1
ATOM 1381 C CA . GLN A 1 175 ? 3.230 1.973 -2.139 1.00 80.94 175 GLN A CA 1
ATOM 1382 C C . GLN A 1 175 ? 3.023 3.480 -2.014 1.00 80.94 175 GLN A C 1
ATOM 1384 O O . GLN A 1 175 ? 1.892 3.958 -1.949 1.00 80.94 175 GLN A O 1
ATOM 1389 N N . PHE A 1 176 ? 4.123 4.223 -2.018 1.00 78.75 176 PHE A N 1
ATOM 1390 C CA . PHE A 1 176 ? 4.109 5.676 -2.029 1.00 78.75 176 PHE A CA 1
ATOM 1391 C C . PHE A 1 176 ? 5.188 6.184 -2.981 1.00 78.75 176 PHE A C 1
ATOM 1393 O O . PHE A 1 176 ? 6.345 5.777 -2.889 1.00 78.75 176 PHE A O 1
ATOM 1400 N N . PHE A 1 177 ? 4.805 7.074 -3.893 1.00 72.50 177 PHE A N 1
ATOM 1401 C CA . PHE A 1 177 ? 5.723 7.740 -4.806 1.00 72.50 177 PHE A CA 1
ATOM 1402 C C . PHE A 1 177 ? 5.699 9.223 -4.475 1.00 72.50 177 PHE A C 1
ATOM 1404 O O . PHE A 1 177 ? 4.699 9.898 -4.723 1.00 72.50 177 PHE A O 1
ATOM 1411 N N . SER A 1 178 ? 6.797 9.737 -3.920 1.00 63.28 178 SER A N 1
ATOM 1412 C CA . SER A 1 178 ? 6.949 11.179 -3.788 1.00 63.28 178 SER A CA 1
ATOM 1413 C C . SER A 1 178 ? 6.940 11.800 -5.187 1.00 63.28 178 SER A C 1
ATOM 1415 O O . SER A 1 178 ? 7.666 11.381 -6.095 1.00 63.28 178 SER A O 1
ATOM 1417 N N . GLY A 1 179 ? 6.067 12.787 -5.385 1.00 55.50 179 GLY A N 1
ATOM 1418 C CA . GLY A 1 179 ? 6.204 13.699 -6.511 1.00 55.50 179 GLY A CA 1
ATOM 1419 C C . GLY A 1 179 ? 7.547 14.411 -6.397 1.00 55.50 179 GLY A C 1
ATOM 1420 O O . GLY A 1 179 ? 8.040 14.640 -5.289 1.00 55.50 179 GLY A O 1
ATOM 1421 N N . ASN A 1 180 ? 8.152 14.746 -7.532 1.00 44.56 180 ASN A N 1
ATOM 1422 C CA . ASN A 1 180 ? 9.253 15.686 -7.475 1.00 44.56 180 ASN A CA 1
ATOM 1423 C C . ASN A 1 180 ? 8.723 17.009 -6.893 1.00 44.56 180 ASN A C 1
ATOM 1425 O O . ASN A 1 180 ? 7.664 17.488 -7.305 1.00 44.56 180 ASN A O 1
ATOM 1429 N N . LEU A 1 181 ? 9.474 17.595 -5.959 1.00 44.22 181 LEU A N 1
ATOM 1430 C CA . LEU A 1 181 ? 9.548 19.049 -5.842 1.00 44.22 181 LEU A CA 1
ATOM 1431 C C . LEU A 1 181 ? 10.276 19.547 -7.098 1.00 44.22 181 LEU A C 1
A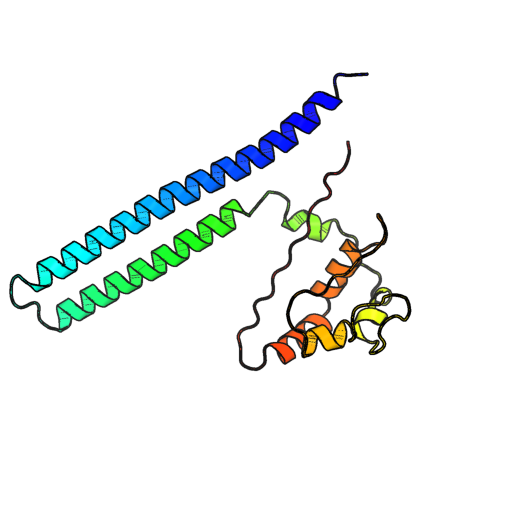TOM 1433 O O . LEU A 1 181 ? 11.459 19.849 -7.032 1.00 44.22 181 LEU A O 1
ATOM 1437 N N . ASP A 1 182 ? 9.613 19.546 -8.249 1.00 39.50 182 ASP A N 1
ATOM 1438 C CA . ASP A 1 182 ? 10.185 20.124 -9.463 1.00 39.50 182 ASP A CA 1
ATOM 1439 C C . ASP A 1 182 ? 9.478 21.453 -9.702 1.00 39.50 182 ASP A C 1
ATOM 1441 O O . ASP A 1 182 ? 8.253 21.523 -9.768 1.00 39.50 182 ASP A O 1
ATOM 1445 N N . ALA A 1 183 ? 10.224 22.548 -9.595 1.00 36.16 183 ALA A N 1
ATOM 1446 C CA . ALA A 1 183 ? 11.007 23.044 -10.723 1.00 36.16 183 ALA A CA 1
ATOM 1447 C C . ALA A 1 183 ? 10.057 23.519 -11.825 1.00 36.16 183 ALA A C 1
ATOM 1449 O O . ALA A 1 183 ? 9.909 22.892 -12.872 1.00 36.16 183 ALA A O 1
ATOM 1450 N N . VAL A 1 184 ? 9.408 24.640 -11.522 1.00 33.03 184 VAL A N 1
ATOM 1451 C CA . VAL A 1 184 ? 9.115 25.701 -12.481 1.00 33.03 184 VAL A CA 1
ATOM 1452 C C . VAL A 1 184 ? 9.638 26.978 -11.845 1.00 33.03 184 VAL A C 1
ATOM 1454 O O . VAL A 1 184 ? 9.338 27.176 -10.642 1.00 33.03 184 VAL A O 1
#

Organism: NCBI:txid2792576

Sequence (184 aa):
MDEERSGSFAQGTSRLSDFGGKLEEVLKANAKQSQQLALLQEQAESSRQSHDLGIETLNQIWELLKLSETQLRTRSHNRVLNALRFDGMEARVDSVSRSESDTFDWCLTDKQVPISHPEPAISFQEWLIRGNGVFHISGKLGSGKSTLMKYLVNHAVTKTNLEKWAGSRRLIFAQFFSGNLDAV

Secondary structure (DSSP, 8-state):
--SHHHHHHHHHHHHHHHHHHHHHHHHHHHHHHHHHHHHHHHHHHHHTTSS---HHHHHHHHHHHHHHHHHHHHHHHHHHHHHH--TTTTHHHHHSPPPPTTSSTHHHH--SPPTT-S--SS-HHHHHHH--S-------TTSSHHHHHHHHHH-HHHHHHHHHHHTTSPP------PPP----